Protein AF-A0A0U2NZ25-F1 (afdb_monomer_lite)

Sequence (214 aa):
SDYLPMRVGRLVLDRNPDNYFAEVEQAAFEPANMVPGIGPSPDKMLLGRLFSYPDSHRYRIGTNYMQLPINRPRSSANSYNRDGAMRYVNPGDPVYAPNSYGGPRADGAAVDPGWFVGGEMTRSPYEPHREDDDFVQPRALWTNVLSSTDRDHLVGNLVAHLKKGVTPEVQDRAIAYWRNVHADLGDSVARGIGRAAGVSGLRQDVRPEPSSAG

Structure (mmCIF, N/CA/C/O backbone):
data_AF-A0A0U2NZ25-F1
#
_entry.id   AF-A0A0U2NZ25-F1
#
loop_
_atom_site.group_PDB
_atom_site.id
_atom_site.type_symbol
_atom_site.label_atom_id
_atom_site.label_alt_id
_atom_site.label_comp_id
_atom_site.label_asym_id
_atom_site.label_entity_id
_atom_site.label_seq_id
_atom_site.pdbx_PDB_ins_code
_atom_site.Cartn_x
_atom_site.Cartn_y
_atom_site.Cartn_z
_atom_site.occupancy
_atom_site.B_iso_or_equiv
_atom_site.auth_seq_id
_atom_site.auth_comp_id
_atom_site.auth_asym_id
_atom_site.auth_atom_id
_atom_site.pdbx_PDB_model_num
ATOM 1 N N . SER A 1 1 ? -21.567 12.053 -0.562 1.00 68.94 1 SER A N 1
ATOM 2 C CA . SER A 1 1 ? -20.185 11.739 -0.957 1.00 68.94 1 SER A CA 1
ATOM 3 C C . SER A 1 1 ? -19.705 12.885 -1.798 1.00 68.94 1 SER A C 1
ATOM 5 O O . SER A 1 1 ? -20.395 13.211 -2.759 1.00 68.94 1 SER A O 1
ATOM 7 N N . ASP A 1 2 ? -18.578 13.480 -1.433 1.00 88.06 2 ASP A N 1
ATOM 8 C CA . ASP A 1 2 ? -18.067 14.684 -2.097 1.00 88.06 2 ASP A CA 1
ATOM 9 C C . ASP A 1 2 ? -17.392 14.348 -3.434 1.00 88.06 2 ASP A C 1
ATOM 11 O O . ASP A 1 2 ? -17.372 15.162 -4.351 1.00 88.06 2 ASP A O 1
ATOM 15 N N . TYR A 1 3 ? -16.944 13.097 -3.584 1.00 93.44 3 TYR A N 1
ATOM 16 C CA . TYR A 1 3 ? -16.409 12.540 -4.824 1.00 93.44 3 TYR A CA 1
ATOM 17 C C . TYR A 1 3 ? -17.123 11.226 -5.159 1.00 93.44 3 TYR A C 1
ATOM 19 O O . TYR A 1 3 ? -17.308 10.367 -4.291 1.00 93.44 3 TYR A O 1
ATOM 27 N N . LEU A 1 4 ? -17.561 11.070 -6.410 1.00 95.12 4 LEU A N 1
ATOM 28 C CA . LEU A 1 4 ? -18.262 9.872 -6.882 1.00 95.12 4 LEU A CA 1
ATOM 29 C C . LEU A 1 4 ? -17.308 8.951 -7.659 1.00 95.12 4 LEU A C 1
ATOM 31 O O . LEU A 1 4 ? -16.500 9.451 -8.445 1.00 95.12 4 LEU A O 1
ATOM 35 N N . PRO A 1 5 ? -17.403 7.616 -7.498 1.00 95.81 5 PRO A N 1
ATOM 36 C CA . PRO A 1 5 ? -16.598 6.684 -8.280 1.00 95.81 5 PRO A CA 1
ATOM 37 C C . PRO A 1 5 ? -16.826 6.845 -9.788 1.00 95.81 5 PRO A C 1
ATOM 39 O O . PRO A 1 5 ? -17.962 6.804 -10.262 1.00 95.81 5 PRO A O 1
ATOM 42 N N . MET A 1 6 ? -15.738 6.954 -10.553 1.00 97.12 6 MET A N 1
ATOM 43 C CA . MET A 1 6 ? -15.763 6.971 -12.017 1.00 97.12 6 MET A CA 1
ATOM 44 C C . MET A 1 6 ? -15.246 5.641 -12.565 1.00 97.12 6 MET A C 1
ATOM 46 O O . MET A 1 6 ? -14.173 5.170 -12.189 1.00 97.12 6 MET A O 1
ATOM 50 N N . ARG A 1 7 ? -16.006 5.011 -13.466 1.00 97.38 7 ARG A N 1
ATOM 51 C CA . ARG A 1 7 ? -15.595 3.744 -14.083 1.00 97.38 7 ARG A CA 1
ATOM 52 C C . ARG A 1 7 ? -14.501 3.994 -15.123 1.00 97.38 7 ARG A C 1
ATOM 54 O O . ARG A 1 7 ? -14.753 4.667 -16.113 1.00 97.38 7 ARG A O 1
ATOM 61 N N . VAL A 1 8 ? -13.337 3.372 -14.928 1.00 97.62 8 VAL A N 1
ATOM 62 C CA . VAL A 1 8 ? -12.218 3.388 -15.891 1.00 97.62 8 VAL A CA 1
ATOM 63 C C . VAL A 1 8 ? -12.197 2.121 -16.754 1.00 97.62 8 VAL A C 1
ATOM 65 O O . VAL A 1 8 ? -12.090 2.202 -17.972 1.00 97.62 8 VAL A O 1
ATOM 68 N N . GLY A 1 9 ? -12.339 0.938 -16.149 1.00 97.44 9 GLY A N 1
ATOM 69 C CA . GLY A 1 9 ? -12.240 -0.339 -16.864 1.00 97.44 9 GLY A CA 1
ATOM 70 C C . GLY A 1 9 ? -12.535 -1.557 -15.986 1.00 97.44 9 GLY A C 1
ATOM 71 O O . GLY A 1 9 ? -13.144 -1.427 -14.924 1.00 97.44 9 GLY A O 1
ATOM 72 N N . ARG A 1 10 ? -12.112 -2.747 -16.440 1.00 97.69 10 ARG A N 1
ATOM 73 C CA . ARG A 1 10 ? -12.269 -4.032 -15.734 1.00 97.69 10 ARG A CA 1
ATOM 74 C C . ARG A 1 10 ? -10.963 -4.828 -15.783 1.00 97.69 10 ARG A C 1
ATOM 76 O O . ARG A 1 10 ? -10.435 -5.060 -16.864 1.00 97.69 10 ARG A O 1
ATOM 83 N N . LEU A 1 11 ? -10.500 -5.289 -14.622 1.00 97.81 11 LEU A N 1
ATOM 84 C CA . LEU A 1 11 ? -9.407 -6.255 -14.497 1.00 97.81 11 LEU A CA 1
ATOM 85 C C . LEU A 1 11 ? -9.971 -7.684 -14.513 1.00 97.81 11 LEU A C 1
ATOM 87 O O . LEU A 1 11 ? -10.993 -7.951 -13.877 1.00 97.81 11 LEU A O 1
ATOM 91 N N . VAL A 1 12 ? -9.314 -8.593 -15.234 1.00 98.38 12 VAL A N 1
ATOM 92 C CA . VAL A 1 12 ? -9.641 -10.027 -15.280 1.00 98.38 12 VAL A CA 1
ATOM 93 C C . VAL A 1 12 ? -8.361 -10.816 -1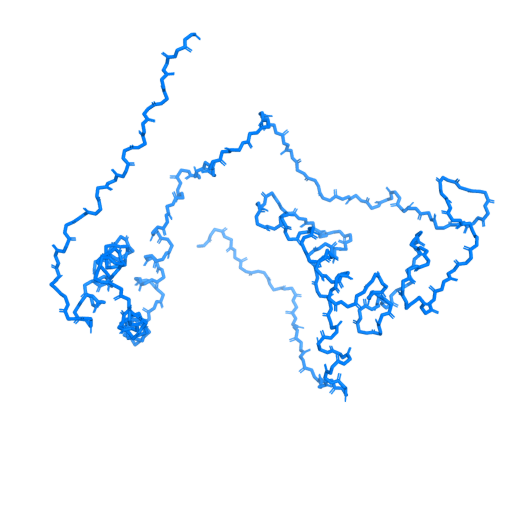5.016 1.00 98.38 12 VAL A C 1
ATOM 95 O O . VAL A 1 12 ? -7.327 -10.509 -15.600 1.00 98.38 12 VAL A O 1
ATOM 98 N N . LEU A 1 13 ? -8.439 -11.805 -14.125 1.00 98.31 13 LEU A N 1
ATOM 99 C CA . LEU A 1 13 ? -7.374 -12.777 -13.881 1.00 98.31 13 LEU A CA 1
ATOM 100 C C . LEU A 1 13 ? -7.790 -14.091 -14.551 1.00 98.31 13 LEU A C 1
ATOM 102 O O . LEU A 1 13 ? -8.814 -14.660 -14.176 1.00 98.31 13 LEU A O 1
ATOM 106 N N . ASP A 1 14 ? -7.044 -14.533 -15.560 1.00 98.25 14 ASP A N 1
ATOM 107 C CA . ASP A 1 14 ? -7.436 -15.627 -16.465 1.00 98.25 14 ASP A CA 1
ATOM 108 C C . ASP A 1 14 ? -6.370 -16.723 -16.634 1.00 98.25 14 ASP A C 1
ATOM 110 O O . ASP A 1 14 ? -6.596 -17.702 -17.347 1.00 98.25 14 ASP A O 1
ATOM 114 N N . ARG A 1 15 ? -5.223 -16.596 -15.959 1.00 98.25 15 ARG A N 1
ATOM 115 C CA . ARG A 1 15 ? -4.103 -17.536 -16.064 1.00 98.25 15 ARG A CA 1
ATOM 116 C C . ARG A 1 15 ? -3.419 -17.734 -14.713 1.00 98.25 15 ARG A C 1
ATOM 118 O O . ARG A 1 15 ? -3.080 -16.761 -14.042 1.00 98.25 15 ARG A O 1
ATOM 125 N N . ASN A 1 16 ? -3.172 -18.992 -14.356 1.00 98.56 16 ASN A N 1
ATOM 126 C CA . ASN A 1 16 ? -2.304 -19.351 -13.234 1.00 98.56 16 ASN A CA 1
ATOM 127 C C . ASN A 1 16 ? -0.823 -19.297 -13.654 1.00 98.56 16 ASN A C 1
ATOM 129 O O . ASN A 1 16 ? -0.528 -19.499 -14.832 1.00 98.56 16 ASN A O 1
ATOM 133 N N . PRO A 1 17 ? 0.112 -19.041 -12.723 1.00 98.25 17 PRO A N 1
ATOM 134 C CA . PRO A 1 17 ? 1.541 -19.150 -13.010 1.00 98.25 17 PRO A CA 1
ATOM 135 C C . PRO A 1 17 ? 1.918 -20.600 -13.346 1.00 98.25 17 PRO A C 1
ATOM 137 O O . PRO A 1 17 ? 1.417 -21.533 -12.717 1.00 98.25 17 PRO A O 1
ATOM 140 N N . ASP A 1 18 ? 2.839 -20.780 -14.290 1.00 98.31 18 ASP A N 1
ATOM 141 C CA . ASP A 1 18 ? 3.413 -22.085 -14.633 1.00 98.31 18 ASP A CA 1
ATOM 142 C C . ASP A 1 18 ? 4.462 -22.498 -13.587 1.00 98.31 18 ASP A C 1
ATOM 144 O O . ASP A 1 18 ? 4.612 -23.677 -13.258 1.00 98.31 18 ASP A O 1
ATOM 148 N N . ASN A 1 19 ? 5.170 -21.517 -13.015 1.00 98.56 19 ASN A N 1
ATOM 149 C CA . ASN A 1 19 ? 6.092 -21.717 -11.904 1.00 98.56 19 ASN A CA 1
ATOM 150 C C . ASN A 1 19 ? 5.864 -20.677 -10.803 1.00 98.56 19 ASN A C 1
ATOM 152 O O . ASN A 1 19 ? 6.242 -19.513 -10.926 1.00 98.56 19 ASN A O 1
ATOM 156 N N . TYR A 1 20 ? 5.302 -21.127 -9.680 1.00 98.56 20 TYR A N 1
ATOM 157 C CA . TYR A 1 20 ? 4.983 -20.268 -8.540 1.00 98.56 20 TYR A CA 1
ATOM 158 C C . TYR A 1 20 ? 6.200 -19.496 -8.004 1.00 98.56 20 TYR A C 1
ATOM 160 O O . TYR A 1 20 ? 6.117 -18.296 -7.762 1.00 98.56 20 TYR A O 1
ATOM 168 N N . PHE A 1 21 ? 7.359 -20.141 -7.861 1.00 98.69 21 PHE A N 1
ATOM 169 C CA . PHE A 1 21 ? 8.533 -19.459 -7.316 1.00 98.69 21 PHE A CA 1
ATOM 170 C C . PHE A 1 21 ? 9.068 -18.382 -8.275 1.00 98.69 21 PHE A C 1
ATOM 172 O O . PHE A 1 21 ? 9.430 -17.284 -7.854 1.00 98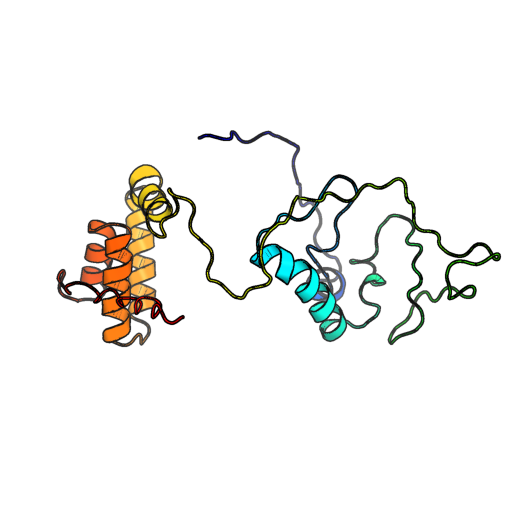.69 21 PHE A O 1
ATOM 179 N N . ALA A 1 22 ? 9.109 -18.673 -9.575 1.00 98.44 22 ALA A N 1
ATOM 180 C CA . ALA A 1 22 ? 9.625 -17.746 -10.579 1.00 98.44 22 ALA A CA 1
ATOM 181 C C . ALA A 1 22 ? 8.662 -16.589 -10.897 1.00 98.44 22 ALA A C 1
ATOM 183 O O . ALA A 1 22 ? 9.127 -15.487 -11.181 1.00 98.44 22 ALA A O 1
ATOM 184 N N . GLU A 1 23 ? 7.348 -16.824 -10.856 1.00 98.62 23 GLU A N 1
ATOM 185 C CA . GLU A 1 23 ? 6.327 -15.849 -11.271 1.00 98.62 23 GLU A CA 1
ATOM 186 C C . GLU A 1 23 ? 5.577 -15.186 -10.105 1.00 98.62 23 GLU A C 1
ATOM 188 O O . GLU A 1 23 ? 4.950 -14.151 -10.308 1.00 98.62 23 GLU A O 1
ATOM 193 N N . VAL A 1 24 ? 5.627 -15.742 -8.890 1.00 98.38 24 VAL A N 1
ATOM 194 C CA . VAL A 1 24 ? 4.956 -15.170 -7.707 1.00 98.38 24 VAL A CA 1
ATOM 195 C C . VAL A 1 24 ? 5.974 -14.758 -6.653 1.00 98.38 24 VAL A C 1
ATOM 197 O O . VAL A 1 24 ? 6.067 -13.575 -6.337 1.00 98.38 24 VAL A O 1
ATOM 200 N N . GLU A 1 25 ? 6.795 -15.684 -6.154 1.00 98.56 25 GLU A N 1
ATOM 201 C CA . GLU A 1 25 ? 7.754 -15.361 -5.080 1.00 98.56 25 GLU A CA 1
ATOM 202 C C . GLU A 1 25 ? 8.823 -14.362 -5.536 1.00 98.56 25 GLU A C 1
ATOM 204 O O . GLU A 1 25 ? 9.233 -13.484 -4.779 1.00 98.56 25 GLU A O 1
ATOM 209 N N . GLN A 1 26 ? 9.251 -14.434 -6.798 1.00 98.62 26 GLN A N 1
ATOM 210 C CA . GLN A 1 26 ? 10.207 -13.487 -7.375 1.00 98.62 26 GLN A CA 1
ATOM 211 C C . GLN A 1 26 ? 9.566 -12.239 -7.999 1.00 98.62 26 GLN A C 1
ATOM 213 O O . GLN A 1 26 ? 10.291 -11.375 -8.502 1.00 98.62 26 GLN A O 1
ATOM 218 N N . ALA A 1 27 ? 8.238 -12.098 -7.946 1.00 98.62 27 ALA A N 1
ATOM 219 C CA . ALA A 1 27 ? 7.587 -10.867 -8.375 1.00 98.62 27 ALA A CA 1
ATOM 220 C C . ALA A 1 27 ? 8.007 -9.698 -7.464 1.00 98.62 27 ALA A C 1
ATOM 222 O O . ALA A 1 27 ? 8.126 -9.830 -6.239 1.00 98.62 27 ALA A O 1
ATOM 223 N N . ALA A 1 28 ? 8.260 -8.541 -8.069 1.00 98.56 28 ALA A N 1
ATOM 224 C CA . ALA A 1 28 ? 8.731 -7.339 -7.398 1.00 98.56 28 ALA A CA 1
ATOM 225 C C . ALA A 1 28 ? 7.828 -6.152 -7.752 1.00 98.56 28 ALA A C 1
ATOM 227 O O . ALA A 1 28 ? 8.001 -5.489 -8.771 1.00 98.56 28 ALA A O 1
ATOM 228 N N . PHE A 1 29 ? 6.844 -5.888 -6.892 1.00 98.50 29 PHE A N 1
ATOM 229 C CA . PHE A 1 29 ? 5.968 -4.722 -7.007 1.00 98.50 29 PHE A CA 1
ATOM 230 C C . PHE A 1 29 ? 6.548 -3.555 -6.220 1.00 98.50 29 PHE A C 1
ATOM 232 O O . PHE A 1 29 ? 6.993 -3.747 -5.090 1.00 98.50 29 PHE A O 1
ATOM 239 N N . GLU A 1 30 ? 6.508 -2.349 -6.774 1.00 96.94 30 GLU A N 1
ATOM 240 C CA . GLU A 1 30 ? 6.973 -1.147 -6.086 1.00 96.94 30 GLU A CA 1
ATOM 241 C C . GLU A 1 30 ? 6.191 0.091 -6.540 1.00 96.94 30 GLU A C 1
ATOM 243 O O . GLU A 1 30 ? 5.978 0.266 -7.740 1.00 96.94 30 GLU A O 1
ATOM 248 N N . PRO A 1 31 ? 5.773 0.975 -5.613 1.00 96.94 31 PRO A N 1
ATOM 249 C CA . PRO A 1 31 ? 5.071 2.207 -5.979 1.00 96.94 31 PRO A CA 1
ATOM 250 C C . PRO A 1 31 ? 5.901 3.177 -6.828 1.00 96.94 31 PRO A C 1
ATOM 252 O O . PRO A 1 31 ? 5.325 4.035 -7.482 1.00 96.94 31 PRO A O 1
ATOM 255 N N . ALA A 1 32 ? 7.232 3.041 -6.831 1.00 95.50 32 ALA A N 1
ATOM 256 C CA . ALA A 1 32 ? 8.128 3.852 -7.654 1.00 95.50 32 ALA A CA 1
ATOM 257 C C . ALA A 1 32 ? 8.014 3.569 -9.163 1.00 95.50 32 ALA A C 1
ATOM 259 O O . ALA A 1 32 ? 8.411 4.414 -9.961 1.00 95.50 32 ALA A O 1
ATOM 260 N N . ASN A 1 33 ? 7.435 2.429 -9.566 1.00 95.31 33 ASN A N 1
ATOM 261 C CA . ASN A 1 33 ? 7.210 2.080 -10.973 1.00 95.31 33 ASN A CA 1
ATOM 262 C C . ASN A 1 33 ? 5.968 2.783 -11.538 1.00 95.31 33 ASN A C 1
ATOM 264 O O . ASN A 1 33 ? 4.982 2.149 -11.916 1.00 95.31 33 ASN A O 1
ATOM 268 N N . MET A 1 34 ? 6.020 4.113 -11.573 1.00 93.06 34 MET A N 1
ATOM 269 C CA . MET A 1 34 ? 5.004 4.959 -12.193 1.00 93.06 34 MET A CA 1
ATOM 270 C C . MET A 1 34 ? 5.275 5.149 -13.689 1.00 93.06 34 MET A C 1
ATOM 272 O O . MET A 1 34 ? 6.380 4.928 -14.182 1.00 93.06 34 MET A O 1
ATOM 276 N N . VAL A 1 35 ? 4.239 5.556 -14.419 1.00 91.31 35 VAL A N 1
ATOM 277 C CA . VAL A 1 35 ? 4.294 5.851 -15.857 1.00 91.31 35 VAL A CA 1
ATOM 278 C C . VAL A 1 35 ? 3.852 7.295 -16.099 1.00 91.31 35 VAL A C 1
ATOM 280 O O . VAL A 1 35 ? 3.093 7.823 -15.281 1.00 91.31 35 VAL A O 1
ATOM 283 N N . PRO A 1 36 ? 4.268 7.938 -17.209 1.00 90.81 36 PRO A N 1
ATOM 284 C CA . PRO A 1 36 ? 3.837 9.297 -17.527 1.00 90.81 36 PRO A CA 1
ATOM 285 C C . PRO A 1 36 ? 2.314 9.463 -17.417 1.00 90.81 36 PRO A C 1
ATOM 287 O O . PRO A 1 36 ? 1.552 8.679 -17.985 1.00 90.81 36 PRO A O 1
ATOM 290 N N . GLY A 1 37 ? 1.882 10.476 -16.661 1.00 89.62 37 GLY A N 1
ATOM 291 C CA . GLY A 1 37 ? 0.472 10.737 -16.342 1.00 89.62 37 GLY A CA 1
ATOM 292 C C . GLY A 1 37 ? 0.001 10.224 -14.974 1.00 89.62 37 GLY A C 1
ATOM 293 O O . GLY A 1 37 ? -1.107 10.561 -14.565 1.00 89.62 37 GLY A O 1
ATOM 294 N N . ILE A 1 38 ? 0.819 9.455 -14.245 1.00 92.44 38 ILE A N 1
ATOM 295 C CA . ILE A 1 38 ? 0.530 8.985 -12.880 1.00 92.44 38 ILE A CA 1
ATOM 296 C C . ILE A 1 38 ? 1.688 9.377 -11.958 1.00 92.44 38 ILE A C 1
ATOM 298 O O . ILE A 1 38 ? 2.849 9.180 -12.302 1.00 92.44 38 ILE A O 1
ATOM 302 N N . GLY A 1 39 ? 1.362 9.925 -10.785 1.00 92.44 39 GLY A N 1
ATOM 303 C CA . GLY A 1 39 ? 2.322 10.508 -9.849 1.00 92.44 39 GLY A CA 1
ATOM 304 C C . GLY A 1 39 ? 2.073 10.187 -8.387 1.00 92.44 39 GLY A C 1
ATOM 305 O O . GLY A 1 39 ? 0.960 9.785 -8.036 1.00 92.44 39 GLY A O 1
ATOM 306 N N . PRO A 1 40 ? 3.070 10.415 -7.515 1.00 94.38 40 PRO A N 1
ATOM 307 C CA . PRO A 1 40 ? 2.854 10.349 -6.084 1.00 94.38 40 PRO A CA 1
ATOM 308 C C . PRO A 1 40 ? 2.089 11.579 -5.584 1.00 94.38 40 PRO A C 1
ATOM 310 O O . PRO A 1 40 ? 2.006 12.613 -6.244 1.00 94.38 40 PRO A O 1
ATOM 313 N N . SER A 1 41 ? 1.545 11.452 -4.379 1.00 93.50 41 SER A N 1
ATOM 314 C CA . SER A 1 41 ? 0.954 12.536 -3.597 1.00 93.50 41 SER A CA 1
ATOM 315 C C . SER A 1 41 ? 1.852 12.846 -2.385 1.00 93.50 41 SER A C 1
ATOM 317 O O . SER A 1 41 ? 2.736 12.044 -2.066 1.00 93.50 41 SER A O 1
ATOM 319 N N . PRO A 1 42 ? 1.628 13.955 -1.654 1.00 92.00 42 PRO A N 1
ATOM 320 C CA . PRO A 1 42 ? 2.382 14.272 -0.436 1.00 92.00 42 PRO A CA 1
ATOM 321 C C . PRO A 1 42 ? 2.058 13.367 0.773 1.00 92.00 42 PRO A C 1
ATOM 323 O O . PRO A 1 42 ? 2.441 13.688 1.899 1.00 92.00 42 PRO A O 1
ATOM 326 N N . ASP A 1 43 ? 1.367 12.239 0.579 1.00 92.25 43 ASP A N 1
ATOM 327 C CA . ASP A 1 43 ? 1.151 11.243 1.630 1.00 92.25 43 ASP A CA 1
ATOM 328 C C . ASP A 1 43 ? 2.504 10.698 2.126 1.00 92.25 43 ASP A C 1
ATOM 330 O O . ASP A 1 43 ? 3.240 10.021 1.400 1.00 92.25 43 ASP A O 1
ATOM 334 N N . LYS A 1 44 ? 2.822 10.973 3.399 1.00 91.69 44 LYS A N 1
ATOM 335 C CA . LYS A 1 44 ? 4.082 10.576 4.048 1.00 91.69 44 LYS A CA 1
ATOM 336 C C . LYS A 1 44 ? 4.328 9.062 3.968 1.00 91.69 44 LYS A C 1
ATOM 338 O O . LYS A 1 44 ? 5.474 8.642 3.806 1.00 91.69 44 LYS A O 1
ATOM 343 N N . MET A 1 45 ? 3.276 8.245 4.051 1.00 95.00 45 MET A N 1
ATOM 344 C CA . MET A 1 45 ? 3.380 6.790 3.939 1.00 95.00 45 MET A CA 1
ATOM 345 C C . MET A 1 45 ? 3.686 6.368 2.502 1.00 95.00 45 MET A C 1
ATOM 347 O O . MET A 1 45 ? 4.532 5.498 2.295 1.00 95.00 45 MET A O 1
ATOM 351 N N . LEU A 1 46 ? 3.052 6.985 1.499 1.00 96.06 46 LEU A N 1
ATOM 352 C CA . LEU A 1 46 ? 3.349 6.705 0.090 1.00 96.06 46 LEU A CA 1
ATOM 353 C C . LEU A 1 46 ? 4.792 7.077 -0.262 1.00 96.06 46 LEU A C 1
ATOM 355 O O . LEU A 1 46 ? 5.500 6.255 -0.844 1.00 96.06 46 LEU A O 1
ATOM 359 N N . LEU A 1 47 ? 5.244 8.270 0.131 1.00 95.31 47 LEU A N 1
ATOM 360 C CA . LEU A 1 47 ? 6.599 8.747 -0.154 1.00 95.31 47 LEU A CA 1
ATOM 361 C C . LEU A 1 47 ? 7.673 7.823 0.437 1.00 95.31 47 LEU A C 1
ATOM 363 O O . LEU A 1 47 ? 8.647 7.503 -0.242 1.00 95.31 47 LEU A O 1
ATOM 367 N N . GLY A 1 48 ? 7.467 7.306 1.654 1.00 96.75 48 GLY A N 1
ATOM 368 C CA . GLY A 1 48 ? 8.362 6.298 2.234 1.00 96.75 48 GLY A CA 1
ATOM 369 C C . GLY A 1 48 ? 8.420 4.999 1.416 1.00 96.75 48 GLY A C 1
ATOM 370 O O . GLY A 1 48 ? 9.484 4.394 1.267 1.00 96.75 48 GLY A O 1
ATOM 371 N N . ARG A 1 49 ? 7.291 4.587 0.826 1.00 97.88 49 ARG A N 1
ATOM 372 C CA . ARG A 1 49 ? 7.199 3.369 0.004 1.00 97.88 49 ARG A CA 1
ATOM 373 C C . ARG A 1 49 ? 7.845 3.500 -1.375 1.00 97.88 49 ARG A C 1
ATOM 375 O O . ARG A 1 49 ? 8.192 2.473 -1.955 1.00 97.88 49 ARG A O 1
ATOM 382 N N . LEU A 1 50 ? 8.043 4.716 -1.890 1.00 97.00 50 LEU A N 1
ATOM 383 C CA . LEU A 1 50 ? 8.792 4.932 -3.138 1.00 97.00 50 LEU A CA 1
ATOM 384 C C . LEU A 1 50 ? 10.243 4.447 -3.014 1.00 97.00 50 LEU A C 1
ATOM 386 O O . LEU A 1 50 ? 10.819 3.947 -3.973 1.00 97.00 50 LEU A O 1
ATOM 390 N N . PHE A 1 51 ? 10.822 4.554 -1.820 1.00 97.06 51 PHE A N 1
ATOM 391 C CA . PHE A 1 51 ? 12.180 4.098 -1.548 1.00 97.06 51 PHE A CA 1
ATOM 392 C C . PHE A 1 51 ? 12.233 2.651 -1.032 1.00 97.06 51 PHE A C 1
ATOM 394 O O . PHE A 1 51 ? 13.068 1.864 -1.478 1.00 97.06 51 PHE A O 1
ATOM 401 N N . SER A 1 52 ? 11.351 2.281 -0.097 1.00 98.12 52 SER A N 1
ATOM 402 C CA . SER A 1 52 ? 11.527 1.045 0.683 1.00 98.12 52 SER A CA 1
ATOM 403 C C . SER A 1 52 ? 11.405 -0.248 -0.129 1.00 98.12 52 SER A C 1
ATOM 405 O O . SER A 1 52 ? 12.093 -1.228 0.161 1.00 98.12 52 SER A O 1
ATOM 407 N N . TYR A 1 53 ? 10.549 -0.268 -1.151 1.00 98.38 53 TYR A N 1
ATOM 408 C CA . TYR A 1 53 ? 10.334 -1.451 -1.986 1.00 98.38 53 TYR A CA 1
ATOM 409 C C . TYR A 1 53 ? 11.536 -1.769 -2.890 1.00 98.38 53 TYR A C 1
ATOM 411 O O . TYR A 1 53 ? 12.041 -2.891 -2.784 1.00 98.38 53 TYR A O 1
ATOM 419 N N . PRO A 1 54 ? 12.055 -0.837 -3.719 1.00 97.69 54 PRO A N 1
ATOM 420 C CA . PRO A 1 54 ? 13.226 -1.124 -4.548 1.00 97.69 54 PRO A CA 1
ATOM 421 C C . PRO A 1 54 ? 14.454 -1.494 -3.714 1.00 97.69 54 PRO A C 1
ATOM 423 O O . PRO A 1 54 ? 15.253 -2.328 -4.137 1.00 97.69 54 PRO A O 1
ATOM 426 N N . ASP A 1 55 ? 14.619 -0.896 -2.532 1.00 98.44 55 ASP A N 1
ATOM 427 C CA . ASP A 1 55 ? 15.666 -1.280 -1.579 1.00 98.44 55 ASP A CA 1
ATOM 428 C C . ASP A 1 55 ? 15.513 -2.744 -1.126 1.00 98.44 55 ASP A C 1
ATOM 430 O O . ASP A 1 55 ? 16.413 -3.566 -1.324 1.00 98.44 55 ASP A O 1
ATOM 434 N N . SER A 1 56 ? 14.318 -3.109 -0.654 1.00 98.25 56 SER A N 1
ATOM 435 C CA . SER A 1 56 ? 14.009 -4.472 -0.210 1.00 98.25 56 SER A CA 1
ATOM 436 C C . SER A 1 56 ? 14.195 -5.513 -1.320 1.00 98.25 56 SER A C 1
ATOM 438 O O . SER A 1 56 ? 14.721 -6.597 -1.066 1.00 98.25 56 SER A O 1
ATOM 440 N N . HIS A 1 57 ? 13.801 -5.210 -2.562 1.00 98.50 57 HIS A N 1
ATOM 441 C CA . HIS A 1 57 ? 13.936 -6.144 -3.690 1.00 98.50 57 HIS A CA 1
ATOM 442 C C . HIS A 1 57 ? 15.394 -6.390 -4.086 1.00 98.50 57 HIS A C 1
ATOM 444 O O . HIS A 1 57 ? 15.748 -7.525 -4.419 1.00 98.50 57 HIS A O 1
ATOM 450 N N . ARG A 1 58 ? 16.265 -5.373 -3.987 1.00 98.06 58 ARG A N 1
ATOM 451 C CA . ARG A 1 58 ? 17.710 -5.545 -4.224 1.00 98.06 58 ARG A CA 1
ATOM 452 C C . ARG A 1 58 ? 18.343 -6.508 -3.229 1.00 98.06 58 ARG A C 1
ATOM 454 O O . ARG A 1 58 ? 19.203 -7.282 -3.635 1.00 98.06 58 ARG A O 1
ATOM 461 N N . TYR A 1 59 ? 17.913 -6.484 -1.968 1.00 98.38 59 TYR A N 1
ATOM 462 C CA . TYR A 1 59 ? 18.369 -7.447 -0.965 1.00 98.38 59 TYR A CA 1
ATOM 463 C C . TYR A 1 59 ? 17.745 -8.834 -1.171 1.00 98.38 59 TYR A C 1
ATOM 465 O O . TYR A 1 59 ? 18.453 -9.836 -1.217 1.00 98.38 59 TYR A O 1
ATOM 473 N N . ARG A 1 60 ? 16.416 -8.894 -1.313 1.00 98.31 60 ARG A N 1
ATOM 474 C CA . ARG A 1 60 ? 15.642 -10.143 -1.337 1.00 98.31 60 ARG A CA 1
ATOM 475 C C . ARG A 1 60 ? 15.894 -11.000 -2.578 1.00 98.31 60 ARG A C 1
ATOM 477 O O . ARG A 1 60 ? 15.921 -12.219 -2.463 1.00 98.31 60 ARG A O 1
ATOM 484 N N . ILE A 1 61 ? 16.012 -10.380 -3.754 1.00 98.19 61 ILE A N 1
ATOM 485 C CA . ILE A 1 61 ? 16.167 -11.080 -5.043 1.00 98.19 61 ILE A CA 1
ATOM 486 C C . ILE A 1 61 ? 17.565 -10.846 -5.626 1.00 98.19 61 ILE A C 1
ATOM 488 O O . ILE A 1 61 ? 18.185 -11.770 -6.148 1.00 98.19 61 ILE A O 1
ATOM 492 N N . GLY A 1 62 ? 18.062 -9.609 -5.552 1.00 98.25 62 GLY A N 1
ATOM 493 C CA . GLY A 1 62 ? 19.379 -9.224 -6.059 1.00 98.25 62 GLY A CA 1
ATOM 494 C C . GLY A 1 62 ? 19.341 -7.957 -6.910 1.00 98.25 62 GLY A C 1
ATOM 495 O O . GLY A 1 62 ? 18.297 -7.540 -7.404 1.00 98.25 62 GLY A O 1
ATOM 496 N N . THR A 1 63 ? 20.504 -7.346 -7.136 1.00 97.44 63 THR A N 1
ATOM 497 C CA . THR A 1 63 ? 20.640 -6.048 -7.827 1.00 97.44 63 THR A CA 1
ATOM 498 C C . THR A 1 63 ? 19.974 -5.999 -9.207 1.00 97.44 63 THR A C 1
ATOM 500 O O . THR A 1 63 ? 19.450 -4.960 -9.599 1.00 97.44 63 THR A O 1
ATOM 503 N N . ASN A 1 64 ? 19.963 -7.120 -9.934 1.00 97.69 64 ASN A N 1
ATOM 504 C CA . ASN A 1 64 ? 19.410 -7.229 -11.286 1.00 97.69 64 ASN A CA 1
ATOM 505 C C . ASN A 1 64 ? 17.996 -7.855 -11.330 1.00 97.69 64 ASN A C 1
ATOM 507 O O . ASN A 1 64 ? 17.596 -8.372 -12.373 1.00 97.69 64 ASN A O 1
ATOM 511 N N . TYR A 1 65 ? 17.215 -7.801 -10.240 1.00 97.69 65 TYR A N 1
ATOM 512 C CA . TYR A 1 65 ? 15.881 -8.427 -10.148 1.00 97.69 65 TYR A CA 1
ATOM 513 C C . TYR A 1 65 ? 14.895 -8.002 -11.256 1.00 97.69 65 TYR A C 1
ATOM 515 O O . TYR A 1 65 ? 14.036 -8.791 -11.654 1.00 97.69 65 TYR A O 1
ATOM 523 N N . MET A 1 66 ? 15.036 -6.784 -11.794 1.00 96.88 66 MET A N 1
ATOM 524 C CA . MET A 1 66 ? 14.222 -6.274 -12.909 1.00 96.88 66 MET A CA 1
ATOM 525 C C . MET A 1 66 ? 14.482 -7.001 -14.241 1.00 96.88 66 MET A C 1
ATOM 527 O O . MET A 1 66 ? 13.734 -6.819 -15.197 1.00 96.88 66 MET A O 1
ATOM 531 N N . GLN A 1 67 ? 15.540 -7.815 -14.341 1.00 96.75 67 GLN A N 1
ATOM 532 C CA . GLN A 1 67 ? 15.809 -8.629 -15.532 1.00 96.75 67 GLN A CA 1
ATOM 533 C C . GLN A 1 67 ? 15.057 -9.962 -15.534 1.00 96.75 67 GLN A C 1
ATOM 535 O O . GLN A 1 67 ? 14.990 -10.611 -16.580 1.00 96.75 67 GLN A O 1
ATOM 540 N N . LEU A 1 68 ? 14.490 -10.374 -14.396 1.00 97.88 68 LEU A N 1
ATOM 541 C CA . LEU A 1 68 ? 13.678 -11.584 -14.331 1.00 97.88 68 LEU A CA 1
ATOM 542 C C . LEU A 1 68 ? 12.448 -11.446 -15.238 1.00 97.88 68 LEU A C 1
ATOM 544 O O . LEU A 1 68 ? 11.837 -10.375 -15.250 1.00 97.88 68 LEU A O 1
ATOM 548 N N . PRO A 1 69 ? 12.035 -12.507 -15.959 1.00 97.56 69 PRO A N 1
ATOM 549 C CA . PRO A 1 69 ? 10.934 -12.426 -16.918 1.00 97.56 69 PRO A CA 1
ATOM 550 C C . PRO A 1 69 ? 9.640 -11.825 -16.361 1.00 97.56 69 PRO A C 1
ATOM 552 O O . PRO A 1 69 ? 8.968 -11.091 -17.079 1.00 97.56 69 PRO A O 1
ATOM 555 N N . ILE A 1 70 ? 9.318 -12.095 -15.092 1.00 98.19 70 ILE A N 1
ATOM 556 C CA . ILE A 1 70 ? 8.107 -11.584 -14.438 1.00 98.19 70 ILE A CA 1
ATOM 557 C C . ILE A 1 70 ? 8.169 -10.081 -14.114 1.00 98.19 70 ILE A C 1
ATOM 559 O O . ILE A 1 70 ? 7.140 -9.414 -14.115 1.00 98.19 70 ILE A O 1
ATOM 563 N N . ASN A 1 71 ? 9.368 -9.539 -13.878 1.00 98.00 71 ASN A N 1
ATOM 564 C CA . ASN A 1 71 ? 9.579 -8.139 -13.484 1.00 98.00 71 ASN A CA 1
ATOM 565 C C . ASN A 1 71 ? 9.985 -7.247 -14.662 1.00 98.00 71 ASN A C 1
ATOM 567 O O . ASN A 1 71 ? 9.938 -6.022 -14.566 1.00 98.00 71 ASN A O 1
ATOM 571 N N . ARG A 1 72 ? 10.431 -7.849 -15.768 1.00 96.94 72 ARG A N 1
ATOM 572 C CA . ARG A 1 72 ? 10.946 -7.114 -16.919 1.00 96.94 72 ARG A CA 1
ATOM 573 C C . ARG A 1 72 ? 9.810 -6.373 -17.636 1.00 96.94 72 ARG A C 1
ATOM 575 O O . ARG A 1 72 ? 8.786 -6.991 -17.941 1.00 96.94 72 ARG A O 1
ATOM 582 N N . PRO A 1 73 ? 9.990 -5.087 -17.993 1.00 96.06 73 PRO A N 1
ATOM 583 C CA . PRO A 1 73 ? 9.012 -4.385 -18.812 1.00 96.06 73 PRO A CA 1
ATOM 584 C C . PRO A 1 73 ? 8.842 -5.075 -20.169 1.00 96.06 73 PRO A C 1
ATOM 586 O O . PRO A 1 73 ? 9.773 -5.664 -20.721 1.00 96.06 73 PRO A O 1
ATOM 589 N N . ARG A 1 74 ? 7.634 -4.977 -20.731 1.00 96.25 74 ARG A N 1
ATOM 590 C CA . ARG A 1 74 ? 7.354 -5.450 -22.097 1.00 96.25 74 ARG A CA 1
ATOM 591 C C . ARG A 1 74 ? 7.851 -4.476 -2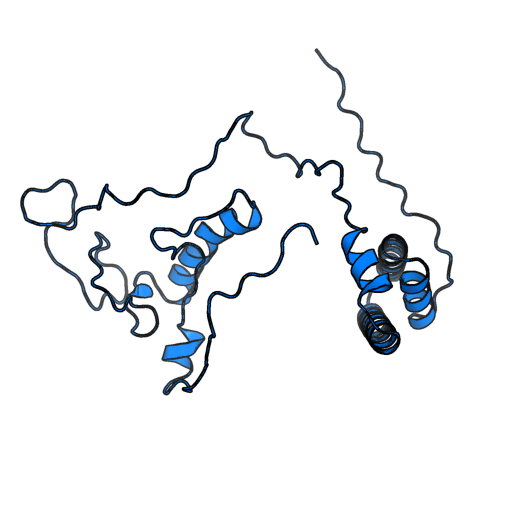3.172 1.00 96.25 74 ARG A C 1
ATOM 593 O O . ARG A 1 74 ? 8.012 -4.876 -24.319 1.00 96.25 74 ARG A O 1
ATOM 600 N N . SER A 1 75 ? 8.069 -3.212 -22.811 1.00 93.88 75 SER A N 1
ATOM 601 C CA . SER A 1 75 ? 8.682 -2.188 -23.660 1.00 93.88 75 SER A CA 1
ATOM 602 C C . SER A 1 75 ? 10.213 -2.259 -23.613 1.00 93.88 75 SER A C 1
ATOM 604 O O . SER A 1 75 ? 10.800 -2.904 -22.743 1.00 93.88 75 SER A O 1
ATOM 606 N N . SER A 1 76 ? 10.882 -1.579 -24.549 1.00 89.00 76 SER A N 1
ATOM 607 C CA . SER A 1 76 ? 12.340 -1.437 -24.518 1.00 89.00 76 SER A CA 1
ATOM 608 C C . SER A 1 76 ? 12.780 -0.641 -23.287 1.00 89.00 76 SER A C 1
ATOM 610 O O . SER A 1 76 ? 12.328 0.487 -23.092 1.00 89.00 76 SER A O 1
ATOM 612 N N . ALA A 1 77 ? 13.703 -1.194 -22.500 1.00 87.00 77 ALA A N 1
ATOM 613 C CA . ALA A 1 77 ? 14.298 -0.521 -21.351 1.00 87.00 77 ALA A CA 1
ATOM 614 C C . ALA A 1 77 ? 15.751 -0.134 -21.649 1.00 87.00 77 ALA A C 1
ATOM 616 O O . ALA A 1 77 ? 16.626 -0.995 -21.731 1.00 87.00 77 ALA A O 1
ATOM 617 N N . ASN A 1 78 ? 16.010 1.168 -21.774 1.00 89.69 78 ASN A N 1
ATOM 618 C CA . ASN A 1 78 ? 17.344 1.720 -22.000 1.00 89.69 78 ASN A CA 1
ATOM 619 C C . ASN A 1 78 ? 17.802 2.447 -20.731 1.00 89.69 78 ASN A C 1
ATOM 621 O O . ASN A 1 78 ? 17.416 3.587 -20.495 1.00 89.69 78 ASN A O 1
ATOM 625 N N . SER A 1 79 ? 18.603 1.775 -19.901 1.00 90.81 79 SER A N 1
ATOM 626 C CA . SER A 1 79 ? 19.126 2.331 -18.645 1.00 90.81 79 SER A CA 1
ATOM 627 C C . SER A 1 79 ? 20.653 2.306 -18.610 1.00 90.81 79 SER A C 1
ATOM 629 O O . SER A 1 79 ? 21.286 1.537 -19.335 1.00 90.81 79 SER A O 1
ATOM 631 N N . TYR A 1 80 ? 21.233 3.118 -17.726 1.00 94.19 80 TYR A N 1
ATOM 632 C CA . TYR A 1 80 ? 22.674 3.139 -17.448 1.00 94.19 80 TYR A CA 1
ATOM 633 C C . TYR A 1 80 ? 23.111 2.145 -16.362 1.00 94.19 80 TYR A C 1
ATOM 635 O O . TYR A 1 80 ? 24.280 2.127 -15.988 1.00 94.19 80 TYR A O 1
ATOM 643 N N . ASN A 1 81 ? 22.216 1.289 -15.858 1.00 93.44 81 ASN A N 1
ATOM 644 C CA . ASN A 1 81 ? 22.606 0.262 -14.893 1.00 93.44 81 ASN A CA 1
ATOM 645 C C . ASN A 1 81 ? 23.569 -0.729 -15.565 1.00 93.44 81 ASN A C 1
ATOM 647 O O . ASN A 1 81 ? 23.221 -1.316 -16.591 1.00 93.44 81 ASN A O 1
ATOM 651 N N . ARG A 1 82 ? 24.738 -0.989 -14.967 1.00 92.19 82 ARG A N 1
ATOM 652 C CA . ARG A 1 82 ? 25.773 -1.934 -15.441 1.00 92.19 82 ARG A CA 1
ATOM 653 C C . ARG A 1 82 ? 26.113 -2.965 -14.364 1.00 92.19 82 ARG A C 1
ATOM 655 O O . ARG A 1 82 ? 25.852 -2.734 -13.187 1.00 92.19 82 ARG A O 1
ATOM 662 N N . ASP A 1 83 ? 26.638 -4.106 -14.799 1.00 94.50 83 ASP A N 1
ATOM 663 C CA . ASP A 1 83 ? 27.230 -5.138 -13.939 1.00 94.50 83 ASP A CA 1
ATOM 664 C C . ASP A 1 83 ? 26.299 -5.624 -12.808 1.00 94.50 83 ASP A C 1
ATOM 666 O O . ASP A 1 83 ? 25.097 -5.821 -13.022 1.00 94.50 83 ASP A O 1
ATOM 670 N N . GLY A 1 84 ? 26.853 -5.864 -11.615 1.00 95.75 84 GLY A N 1
ATOM 671 C CA . GLY A 1 84 ? 26.153 -6.439 -10.468 1.00 95.75 84 GLY A CA 1
ATOM 672 C C . GLY A 1 84 ? 25.959 -7.955 -10.574 1.00 95.75 84 GLY A C 1
ATOM 673 O O . GLY A 1 84 ? 26.116 -8.561 -11.634 1.00 95.75 84 GLY A O 1
ATOM 674 N N . ALA A 1 85 ? 25.610 -8.588 -9.453 1.00 97.88 85 ALA A N 1
ATOM 675 C CA . ALA A 1 85 ? 25.380 -10.030 -9.410 1.00 97.88 85 ALA A CA 1
ATOM 676 C C . ALA A 1 85 ? 24.245 -10.459 -10.359 1.00 97.88 85 ALA A C 1
ATOM 678 O O . ALA A 1 85 ? 23.248 -9.746 -10.510 1.00 97.88 85 ALA A O 1
ATOM 679 N N . MET A 1 86 ? 24.392 -11.641 -10.971 1.00 97.25 86 MET A N 1
ATOM 680 C CA . MET A 1 86 ? 23.387 -12.270 -11.846 1.00 97.25 86 MET A CA 1
ATOM 681 C C . MET A 1 86 ? 22.936 -11.383 -13.019 1.00 97.25 86 MET A C 1
ATOM 683 O O . MET A 1 86 ? 21.750 -11.260 -13.324 1.00 97.25 86 MET A O 1
ATOM 687 N N . ARG A 1 87 ? 23.893 -10.728 -13.680 1.00 96.38 87 ARG A N 1
ATOM 688 C CA . ARG A 1 87 ? 23.633 -9.865 -14.831 1.00 96.38 87 ARG A CA 1
ATOM 689 C C . ARG A 1 87 ? 23.431 -10.684 -16.115 1.00 96.38 87 ARG A C 1
ATOM 691 O O . ARG A 1 87 ? 24.407 -11.090 -16.735 1.00 96.38 87 ARG A O 1
ATOM 698 N N . TYR A 1 88 ? 22.182 -10.885 -16.541 1.00 94.94 88 TYR A N 1
ATOM 699 C CA . TYR A 1 88 ? 21.862 -11.649 -17.760 1.00 94.94 88 TYR A CA 1
ATOM 700 C C . TYR A 1 88 ? 22.061 -10.842 -19.048 1.00 94.94 88 TYR A C 1
ATOM 702 O O . TYR A 1 88 ? 22.599 -11.346 -20.028 1.00 94.94 88 TYR A O 1
ATOM 710 N N . VAL A 1 89 ? 21.631 -9.578 -19.047 1.00 93.00 89 VAL A N 1
ATOM 711 C CA . VAL A 1 89 ? 21.769 -8.652 -20.178 1.00 93.00 89 VAL A CA 1
ATOM 712 C C . VAL A 1 89 ? 22.632 -7.478 -19.739 1.00 93.00 89 VAL A C 1
ATOM 714 O O . VAL A 1 89 ? 22.152 -6.595 -19.026 1.00 93.00 89 VAL A O 1
ATOM 717 N N . ASN A 1 90 ? 23.905 -7.451 -20.140 1.00 91.56 90 ASN A N 1
ATOM 718 C CA . ASN A 1 90 ? 24.836 -6.352 -19.855 1.00 91.56 90 ASN A CA 1
ATOM 719 C C . ASN A 1 90 ? 25.167 -5.586 -21.145 1.00 91.56 90 ASN A C 1
ATOM 721 O O . ASN A 1 90 ? 26.011 -6.045 -21.912 1.00 91.56 90 ASN A O 1
ATOM 725 N N . PRO A 1 91 ? 24.494 -4.459 -21.443 1.00 87.31 91 PRO A N 1
ATOM 726 C CA . PRO A 1 91 ? 24.864 -3.662 -22.604 1.00 87.31 91 PRO A CA 1
ATOM 727 C C . PRO A 1 91 ? 26.256 -3.042 -22.395 1.00 87.31 91 PRO A C 1
ATOM 729 O O . PRO A 1 91 ? 26.615 -2.720 -21.262 1.00 87.31 91 PRO A O 1
ATOM 732 N N . GLY A 1 92 ? 27.021 -2.907 -23.479 1.00 86.88 92 GLY A N 1
ATOM 733 C CA . GLY A 1 92 ? 28.377 -2.350 -23.467 1.00 86.88 92 GLY A CA 1
ATOM 734 C C . GLY A 1 92 ? 28.407 -0.820 -23.421 1.00 86.88 92 GLY A C 1
ATOM 735 O O . GLY A 1 92 ? 27.501 -0.182 -22.882 1.00 86.88 92 GLY A O 1
ATOM 736 N N . ASP A 1 93 ? 29.451 -0.230 -23.999 1.00 91.06 93 ASP A N 1
ATOM 737 C CA . ASP A 1 93 ? 29.619 1.222 -24.057 1.00 91.06 93 ASP A CA 1
ATOM 738 C C . ASP A 1 93 ? 28.517 1.937 -24.863 1.00 91.06 93 ASP A C 1
ATOM 740 O O . ASP A 1 93 ? 27.954 1.359 -25.797 1.00 91.06 93 ASP A O 1
ATOM 744 N N . PRO A 1 94 ? 28.218 3.209 -24.534 1.00 92.81 94 PRO A N 1
ATOM 745 C CA . PRO A 1 94 ? 28.814 4.002 -23.454 1.00 92.81 94 PRO A CA 1
ATOM 746 C C . PRO A 1 94 ? 28.167 3.738 -22.079 1.00 92.81 94 PRO A C 1
ATOM 748 O O . PRO A 1 94 ? 26.991 3.379 -21.963 1.00 92.81 94 PRO A O 1
ATOM 751 N N . VAL A 1 95 ? 28.942 3.957 -21.012 1.00 94.06 95 VAL A N 1
ATOM 752 C CA . VAL A 1 95 ? 28.507 3.809 -19.604 1.00 94.06 95 VAL A CA 1
ATOM 753 C C . VAL A 1 95 ? 28.222 5.141 -18.892 1.00 94.06 95 VAL A C 1
ATOM 755 O O . VAL A 1 95 ? 28.010 5.162 -17.684 1.00 94.06 95 VAL A O 1
ATOM 758 N N . TYR A 1 96 ? 28.217 6.256 -19.624 1.00 93.25 96 TYR A N 1
ATOM 759 C CA . TYR A 1 96 ? 28.0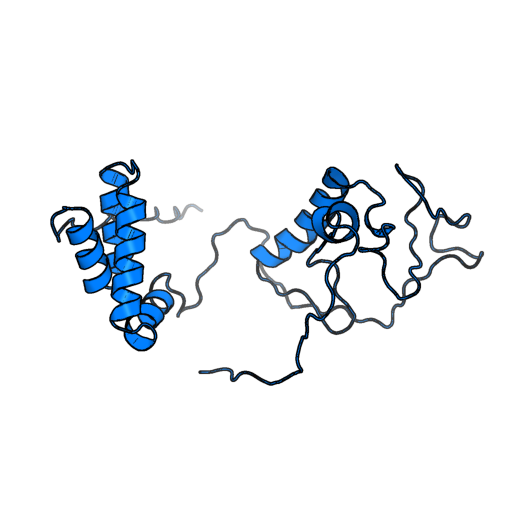89 7.608 -19.075 1.00 93.25 96 TYR A CA 1
ATOM 760 C C . TYR A 1 96 ? 27.163 8.493 -19.921 1.00 93.25 96 TYR A C 1
ATOM 762 O O . TYR A 1 96 ? 26.957 8.242 -21.111 1.00 93.25 96 TYR A O 1
ATOM 770 N N . ALA A 1 97 ? 26.639 9.561 -19.314 1.00 92.88 97 ALA A N 1
ATOM 771 C CA . ALA A 1 97 ? 25.880 10.618 -19.981 1.00 92.88 97 ALA A CA 1
ATOM 772 C C . ALA A 1 97 ? 26.356 12.012 -19.516 1.00 92.88 97 ALA A C 1
ATOM 774 O O . ALA A 1 97 ? 26.710 12.152 -18.345 1.00 92.88 97 ALA A O 1
ATOM 775 N N . PRO A 1 98 ? 26.321 13.046 -20.382 1.00 93.06 98 PRO A N 1
ATOM 776 C CA . PRO A 1 98 ? 26.061 12.972 -21.824 1.00 93.06 98 PRO A CA 1
ATOM 777 C C . PRO A 1 98 ? 27.221 12.292 -22.579 1.00 93.06 98 PRO A C 1
ATOM 779 O O . PRO A 1 98 ? 28.355 12.292 -22.112 1.00 93.06 98 PRO A O 1
ATOM 782 N N . ASN A 1 99 ? 26.948 11.703 -23.746 1.00 93.94 99 ASN A N 1
ATOM 783 C CA . ASN A 1 99 ? 27.956 11.052 -24.595 1.00 93.94 99 ASN A CA 1
ATOM 784 C C . ASN A 1 99 ? 27.669 11.285 -26.090 1.00 93.94 99 ASN A C 1
ATOM 786 O O . ASN A 1 99 ? 26.553 11.645 -26.460 1.00 93.94 99 ASN A O 1
ATOM 790 N N . SER A 1 100 ? 28.672 11.031 -26.936 1.00 94.12 100 SER A N 1
ATOM 791 C CA . SER A 1 100 ? 28.599 11.192 -28.401 1.00 94.12 100 SER A CA 1
ATOM 792 C C . SER A 1 100 ? 28.457 9.865 -29.160 1.00 94.12 100 SER A C 1
ATOM 794 O O . SER A 1 100 ? 28.629 9.836 -30.375 1.00 94.12 100 SER A O 1
ATOM 796 N N . TYR A 1 101 ? 28.169 8.763 -28.460 1.00 93.12 101 TYR A N 1
ATOM 797 C CA . TYR A 1 101 ? 28.256 7.394 -28.993 1.00 93.12 101 TYR A CA 1
ATOM 798 C C . TYR A 1 101 ? 26.910 6.655 -28.987 1.00 93.12 101 TYR A C 1
ATOM 800 O O . TYR A 1 101 ? 26.870 5.431 -29.022 1.00 93.12 101 TYR A O 1
ATOM 808 N N . GLY A 1 102 ? 25.795 7.391 -28.933 1.00 89.88 102 GLY A N 1
ATOM 809 C CA . GLY A 1 102 ? 24.452 6.809 -29.027 1.00 89.88 102 GLY A CA 1
ATOM 810 C C . GLY A 1 102 ? 23.977 6.074 -27.769 1.00 89.88 102 GLY A C 1
ATOM 811 O O . GLY A 1 102 ? 23.146 5.175 -27.870 1.00 89.88 102 GLY A O 1
ATOM 812 N N . GLY A 1 103 ? 24.486 6.433 -26.584 1.00 91.69 103 GLY A N 1
ATOM 813 C CA . GLY A 1 103 ? 23.995 5.877 -25.319 1.00 91.69 103 GLY A CA 1
ATOM 814 C C . GLY A 1 103 ? 22.559 6.298 -24.970 1.00 91.69 103 GLY A C 1
ATOM 815 O O . GLY A 1 103 ? 22.015 7.213 -25.593 1.00 91.69 103 GLY A O 1
ATOM 816 N N . PRO A 1 104 ? 21.944 5.679 -23.940 1.00 91.81 104 PRO A N 1
ATOM 817 C CA . PRO A 1 104 ? 20.605 6.048 -23.479 1.00 91.81 104 PRO A CA 1
ATOM 818 C C . PRO A 1 104 ? 20.459 7.556 -23.213 1.00 91.81 104 PRO A C 1
ATOM 820 O O . PRO A 1 104 ? 21.341 8.189 -22.633 1.00 91.81 104 PRO A O 1
ATOM 823 N N . ARG A 1 105 ? 19.327 8.148 -23.598 1.00 90.31 105 ARG A N 1
ATOM 824 C CA . ARG A 1 105 ? 19.029 9.566 -23.359 1.00 90.31 105 ARG A CA 1
ATOM 825 C C . ARG A 1 105 ? 17.691 9.686 -22.643 1.00 90.31 105 ARG A C 1
ATOM 827 O O . ARG A 1 105 ? 16.731 9.038 -23.047 1.00 90.31 105 ARG A O 1
ATOM 834 N N . ALA A 1 106 ? 17.647 10.505 -21.595 1.00 87.44 106 ALA A N 1
ATOM 835 C CA . ALA A 1 106 ? 16.394 10.838 -20.932 1.00 87.44 106 ALA A CA 1
ATOM 836 C C . ALA A 1 106 ? 15.482 11.613 -21.893 1.00 87.44 106 ALA A C 1
ATOM 838 O O . ALA A 1 106 ? 15.947 12.509 -22.607 1.00 87.44 106 ALA A O 1
ATOM 839 N N . ASP A 1 107 ? 14.199 11.264 -21.902 1.00 84.00 107 ASP A N 1
ATOM 840 C CA . ASP A 1 107 ? 13.177 12.022 -22.613 1.00 84.00 107 ASP A CA 1
ATOM 841 C C . ASP A 1 107 ? 12.713 13.189 -21.734 1.00 84.00 107 ASP A C 1
ATOM 843 O O . ASP A 1 107 ? 12.071 12.989 -20.707 1.00 84.00 107 ASP A O 1
ATOM 847 N N . GLY A 1 108 ? 13.072 14.412 -22.125 1.00 74.12 108 GLY A N 1
ATOM 848 C CA . GLY A 1 108 ? 12.698 15.629 -21.401 1.00 74.12 108 GLY A CA 1
ATOM 849 C C . GLY A 1 108 ? 11.262 16.099 -21.655 1.00 74.12 108 GLY A C 1
ATOM 850 O O . GLY A 1 108 ? 10.867 17.110 -21.083 1.00 74.12 108 GLY A O 1
ATOM 851 N N . ALA A 1 109 ? 10.497 15.428 -22.525 1.00 77.31 109 ALA A N 1
ATOM 852 C CA . ALA A 1 109 ? 9.104 15.783 -22.800 1.00 77.31 109 ALA A CA 1
ATOM 853 C C . ALA A 1 109 ? 8.128 15.256 -21.731 1.00 77.31 109 ALA A C 1
ATOM 855 O O . ALA A 1 109 ? 7.005 15.753 -21.626 1.00 77.31 109 ALA A O 1
ATOM 856 N N . ALA A 1 110 ? 8.538 14.264 -20.935 1.00 72.00 110 ALA A N 1
ATOM 857 C CA . ALA A 1 110 ? 7.748 13.771 -19.817 1.00 72.00 110 ALA A CA 1
ATOM 858 C C . ALA A 1 110 ? 7.801 14.777 -18.658 1.00 72.00 110 ALA A C 1
ATOM 860 O O . ALA A 1 110 ? 8.858 15.029 -18.085 1.00 72.00 110 ALA A O 1
ATOM 861 N N . VAL A 1 111 ? 6.652 15.364 -18.322 1.00 69.00 111 VAL A N 1
ATOM 862 C CA . VAL A 1 111 ? 6.515 16.232 -17.149 1.00 69.00 111 VAL A CA 1
ATOM 863 C C . VAL A 1 111 ? 6.101 15.368 -15.969 1.00 69.00 111 VAL A C 1
ATOM 865 O O . VAL A 1 111 ? 5.004 14.803 -15.970 1.00 69.00 111 VAL A O 1
ATOM 868 N N . ASP A 1 112 ? 6.969 15.278 -14.965 1.00 73.12 112 ASP A N 1
ATOM 869 C CA . ASP A 1 112 ? 6.616 14.614 -13.719 1.00 73.12 112 ASP A CA 1
ATOM 870 C C . ASP A 1 112 ? 5.564 15.442 -12.961 1.00 73.12 112 ASP A C 1
ATOM 872 O O . ASP A 1 112 ? 5.675 16.670 -12.866 1.00 73.12 112 ASP A O 1
ATOM 876 N N . PRO A 1 113 ? 4.529 14.799 -12.404 1.00 78.38 113 PRO A N 1
ATOM 877 C CA . PRO A 1 113 ? 3.567 15.470 -11.543 1.00 78.38 113 PRO A CA 1
ATOM 878 C C . PRO A 1 113 ? 4.265 15.984 -10.278 1.00 78.38 113 PRO A C 1
ATOM 880 O O . PRO A 1 113 ? 4.837 15.216 -9.506 1.00 78.38 113 PRO A O 1
ATOM 883 N N . GLY A 1 114 ? 4.199 17.298 -10.070 1.00 82.81 114 GLY A N 1
ATOM 884 C CA . GLY A 1 114 ? 4.723 17.979 -8.889 1.00 82.81 114 GLY A CA 1
ATOM 885 C C . GLY A 1 114 ? 3.627 18.687 -8.096 1.00 82.81 114 GLY A C 1
ATOM 886 O O . GLY A 1 114 ? 2.486 18.810 -8.541 1.00 82.81 114 GLY A O 1
ATOM 887 N N . TRP A 1 115 ? 3.984 19.182 -6.915 1.00 90.38 115 TRP A N 1
ATOM 888 C CA . TRP A 1 115 ? 3.112 19.992 -6.065 1.00 90.38 115 TRP A CA 1
ATOM 889 C C . TRP A 1 115 ? 3.906 21.116 -5.394 1.00 90.38 115 TRP A C 1
AT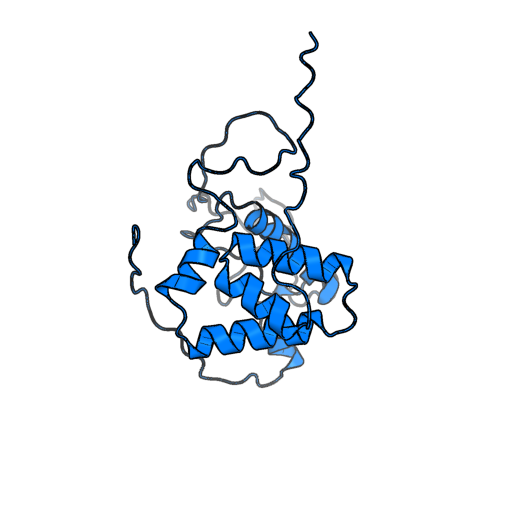OM 891 O O . TRP A 1 115 ? 5.131 21.052 -5.280 1.00 90.38 115 TRP A O 1
ATOM 901 N N . PHE A 1 116 ? 3.204 22.160 -4.952 1.00 91.12 116 PHE A N 1
ATOM 902 C CA . PHE A 1 116 ? 3.816 23.266 -4.219 1.00 91.12 116 PHE A CA 1
ATOM 903 C C . PHE A 1 116 ? 4.175 22.846 -2.791 1.00 91.12 116 PHE A C 1
ATOM 905 O O . PHE A 1 116 ? 3.398 22.167 -2.120 1.00 91.12 116 PHE A O 1
ATOM 912 N N . VAL A 1 117 ? 5.342 23.285 -2.318 1.00 88.56 117 VAL A N 1
ATOM 913 C CA . VAL A 1 117 ? 5.827 23.059 -0.951 1.00 88.56 117 VAL A CA 1
ATOM 914 C C . VAL A 1 117 ? 6.299 24.391 -0.370 1.00 88.56 117 VAL A C 1
ATOM 916 O O . VAL A 1 117 ? 6.944 25.173 -1.065 1.00 88.56 117 VAL A O 1
ATOM 919 N N . GLY A 1 118 ? 5.993 24.640 0.903 1.00 88.44 118 GLY A N 1
ATOM 920 C CA . GLY A 1 118 ? 6.478 25.791 1.666 1.00 88.44 118 GLY A CA 1
ATOM 921 C C . GLY A 1 118 ? 6.546 25.472 3.160 1.00 88.44 118 GLY A C 1
ATOM 922 O O . GLY A 1 118 ? 5.820 24.599 3.632 1.00 88.44 118 GLY A O 1
ATOM 923 N N . GLY A 1 119 ? 7.426 26.164 3.888 1.00 88.81 119 GLY A N 1
ATOM 924 C CA . GLY A 1 119 ? 7.642 25.980 5.329 1.00 88.81 119 GLY A CA 1
ATOM 925 C C . GLY A 1 119 ? 9.051 25.500 5.690 1.00 88.81 119 GLY A C 1
ATOM 926 O O . GLY A 1 119 ? 9.896 25.282 4.821 1.00 88.81 119 GLY A O 1
ATOM 927 N N . GLU A 1 120 ? 9.308 25.361 6.990 1.00 89.44 120 GLU A N 1
ATOM 928 C CA . GLU A 1 120 ? 10.590 24.889 7.521 1.00 89.44 120 GLU A CA 1
ATOM 929 C C . GLU A 1 120 ? 10.711 23.360 7.467 1.00 89.44 120 GLU A C 1
ATOM 931 O O . GLU A 1 120 ? 9.734 22.621 7.610 1.00 89.44 120 GLU A O 1
ATOM 936 N N . MET A 1 121 ? 11.939 22.861 7.310 1.00 90.75 121 MET A N 1
ATOM 937 C CA . MET A 1 121 ? 12.216 21.430 7.419 1.00 90.75 121 MET A CA 1
ATOM 938 C C . MET A 1 121 ? 12.119 20.998 8.884 1.00 90.75 121 MET A C 1
ATOM 940 O O . MET A 1 121 ? 13.000 21.295 9.687 1.00 90.75 121 MET A O 1
ATOM 944 N N . THR A 1 122 ? 11.064 20.263 9.229 1.00 91.56 122 THR A N 1
ATOM 945 C CA . THR A 1 122 ? 10.793 19.848 10.609 1.00 91.56 122 THR A CA 1
ATOM 946 C C . THR A 1 122 ? 10.370 18.384 10.710 1.00 91.56 122 THR A C 1
ATOM 948 O O . THR A 1 122 ? 9.973 17.746 9.732 1.00 91.56 122 THR A O 1
ATOM 951 N N . ARG A 1 123 ? 10.443 17.840 11.928 1.00 87.62 123 ARG A N 1
ATOM 952 C CA . ARG A 1 123 ? 9.823 16.569 12.312 1.00 87.62 123 ARG A CA 1
ATOM 953 C C . ARG A 1 123 ? 8.659 16.869 13.244 1.00 87.62 123 ARG A C 1
ATOM 955 O O . ARG A 1 123 ? 8.803 16.815 14.460 1.00 87.62 123 ARG A O 1
ATOM 962 N N . SER A 1 124 ? 7.514 17.186 12.660 1.00 82.38 124 SER A N 1
ATOM 963 C CA . SER A 1 124 ? 6.276 17.429 13.393 1.00 82.38 124 SER A CA 1
ATOM 964 C C . SER A 1 124 ? 5.263 16.302 13.164 1.00 82.38 124 SER A C 1
ATOM 966 O O . SER A 1 124 ? 5.289 15.632 12.114 1.00 82.38 124 SER A O 1
ATOM 968 N N . PRO A 1 125 ? 4.359 16.063 14.136 1.00 77.12 125 PRO A N 1
ATOM 969 C CA . PRO A 1 125 ? 3.161 15.281 13.866 1.00 77.12 125 PRO A CA 1
ATOM 970 C C . PRO A 1 125 ? 2.387 15.903 12.699 1.00 77.12 125 PRO A C 1
ATOM 972 O O . PRO A 1 125 ? 2.559 17.076 12.370 1.00 77.12 125 PRO A O 1
ATOM 975 N N . TYR A 1 126 ? 1.548 15.100 12.050 1.00 77.56 126 TYR A N 1
ATOM 976 C CA . TYR A 1 126 ? 0.592 15.643 11.093 1.00 77.56 126 TYR A CA 1
ATOM 977 C C . TYR A 1 126 ? -0.288 16.681 11.800 1.00 77.56 126 TYR A C 1
ATOM 979 O O . TYR A 1 126 ? -0.781 16.415 12.897 1.00 77.56 126 TYR A O 1
ATOM 987 N N . GLU A 1 127 ? -0.429 17.857 11.196 1.00 76.88 127 GLU A N 1
ATOM 988 C CA . GLU A 1 127 ? -1.414 18.841 11.625 1.00 76.88 127 GLU A CA 1
ATOM 989 C C . GLU A 1 127 ? -2.760 18.393 11.054 1.00 76.88 127 GLU A C 1
ATOM 991 O O . GLU A 1 127 ? -2.897 18.368 9.828 1.00 76.88 127 GLU A O 1
ATOM 996 N N . PRO A 1 128 ? -3.715 17.969 11.902 1.00 72.38 128 PRO A N 1
ATOM 997 C CA . PRO A 1 128 ? -5.001 17.491 11.422 1.00 72.38 128 PRO A CA 1
ATOM 998 C C . PRO A 1 128 ? -5.697 18.596 10.634 1.00 72.38 128 PRO A C 1
ATOM 1000 O O . PRO A 1 128 ? -5.685 19.761 11.049 1.00 72.38 128 PRO A O 1
ATOM 1003 N N . HIS A 1 129 ? -6.353 18.246 9.529 1.00 73.19 129 HIS A N 1
ATOM 1004 C CA . HIS A 1 129 ? -7.347 19.144 8.969 1.00 73.19 129 HIS A CA 1
ATOM 1005 C C . HIS A 1 129 ? -8.426 19.411 10.031 1.00 73.19 129 HIS A C 1
ATOM 1007 O O . HIS A 1 129 ? -8.650 18.607 10.933 1.00 73.19 129 HIS A O 1
ATOM 1013 N N . ARG A 1 130 ? -9.145 20.533 9.928 1.00 64.25 130 ARG A N 1
ATOM 1014 C CA . ARG A 1 130 ? -10.160 20.943 10.923 1.00 64.25 130 ARG A CA 1
ATOM 1015 C C . ARG A 1 130 ? -11.236 19.875 11.195 1.00 64.25 130 ARG A C 1
ATOM 1017 O O . ARG A 1 130 ? -11.908 19.922 12.219 1.00 64.25 130 ARG A O 1
ATOM 1024 N N . GLU A 1 131 ? -11.428 18.965 10.248 1.00 70.25 131 GLU A N 1
ATOM 1025 C CA . GLU A 1 131 ? -12.443 17.908 10.267 1.00 70.25 131 GLU A CA 1
ATOM 1026 C C . GLU A 1 131 ? -11.837 16.514 10.496 1.00 70.25 131 GLU A C 1
ATOM 1028 O O . GLU A 1 131 ? -12.579 15.535 10.572 1.00 70.25 131 GLU A O 1
ATOM 1033 N N . ASP A 1 132 ? -10.511 16.424 10.635 1.00 74.19 132 ASP A N 1
ATOM 1034 C CA . ASP A 1 132 ? -9.816 15.173 10.903 1.00 74.19 132 ASP A CA 1
ATOM 1035 C C . ASP A 1 132 ? -9.904 14.834 12.394 1.00 74.19 132 ASP A C 1
ATOM 1037 O O . ASP A 1 132 ? -9.411 15.556 13.262 1.00 74.19 132 ASP A O 1
ATOM 1041 N N . ASP A 1 133 ? -10.519 13.690 12.670 1.00 84.88 133 ASP A N 1
ATOM 1042 C CA . ASP A 1 133 ? -10.529 13.016 13.964 1.00 84.88 133 ASP A CA 1
ATOM 1043 C C . ASP A 1 133 ? -10.383 11.508 13.728 1.00 84.88 133 ASP A C 1
ATOM 1045 O O . ASP A 1 133 ? -10.877 10.961 12.735 1.00 84.88 133 ASP A O 1
ATOM 1049 N N . ASP A 1 134 ? -9.744 10.824 14.672 1.00 89.25 134 ASP A N 1
ATOM 1050 C CA . ASP A 1 134 ? -9.468 9.390 14.618 1.00 89.25 134 ASP A CA 1
ATOM 1051 C C . ASP A 1 134 ? -10.753 8.543 14.684 1.00 89.25 134 ASP A C 1
ATOM 1053 O O . ASP A 1 134 ? -10.742 7.362 14.326 1.00 89.25 134 ASP A O 1
ATOM 1057 N N . PHE A 1 135 ? -11.877 9.113 15.142 1.00 93.75 135 PHE A N 1
ATOM 1058 C CA . PHE A 1 135 ? -13.081 8.347 15.474 1.00 93.75 135 PHE A CA 1
ATOM 1059 C C . PHE A 1 135 ? -14.290 8.597 14.568 1.00 93.75 135 PHE A C 1
ATOM 1061 O O . PHE A 1 135 ? -15.191 7.755 14.539 1.00 93.75 135 PHE A O 1
ATOM 1068 N N . VAL A 1 136 ? -14.328 9.685 13.792 1.00 92.31 136 VAL A N 1
ATOM 1069 C CA . VAL A 1 136 ? -15.496 10.031 12.955 1.00 92.31 136 VAL A CA 1
ATOM 1070 C C . VAL A 1 136 ? -15.757 8.982 11.871 1.00 92.31 136 VAL A C 1
ATOM 1072 O O . VAL A 1 136 ? -16.879 8.484 11.752 1.00 92.31 136 VAL A O 1
ATOM 1075 N N . GLN A 1 137 ? -14.737 8.597 11.098 1.00 94.06 137 GLN A N 1
ATOM 1076 C CA . GLN A 1 137 ? -14.914 7.618 10.018 1.00 94.06 137 GLN A CA 1
ATOM 1077 C C . GLN A 1 137 ? -15.189 6.195 10.542 1.00 94.06 137 GLN A C 1
ATOM 1079 O O . GLN A 1 137 ? -16.138 5.569 10.058 1.00 94.06 137 GLN A O 1
ATOM 1084 N N . PRO A 1 138 ? -14.469 5.675 11.562 1.00 96.88 138 PRO A N 1
ATOM 1085 C CA . PRO A 1 138 ? -14.820 4.394 12.176 1.00 96.88 138 PRO A CA 1
ATOM 1086 C C . PRO A 1 138 ? -16.230 4.378 12.778 1.00 96.88 138 PRO A C 1
ATOM 1088 O O . PRO A 1 138 ? -16.934 3.371 12.676 1.00 96.88 138 PRO A O 1
ATOM 1091 N N . ARG A 1 139 ? -16.679 5.499 13.362 1.00 96.94 139 ARG A N 1
ATOM 1092 C CA . ARG A 1 139 ? -18.051 5.639 13.861 1.00 96.94 139 ARG A CA 1
ATOM 1093 C C . ARG A 1 139 ? -19.056 5.553 12.723 1.00 96.94 139 ARG A C 1
ATOM 1095 O O . ARG A 1 139 ? -20.004 4.787 12.838 1.00 96.94 139 ARG A O 1
ATOM 1102 N N . ALA A 1 140 ? -18.833 6.273 11.623 1.00 96.25 140 ALA A N 1
ATOM 1103 C CA . ALA A 1 140 ? -19.706 6.225 10.453 1.00 96.25 140 ALA A CA 1
ATOM 1104 C C . ALA A 1 140 ? -19.784 4.813 9.843 1.00 96.25 140 ALA A C 1
ATOM 1106 O O . ALA A 1 140 ? -20.872 4.374 9.470 1.00 96.25 140 ALA A O 1
ATOM 1107 N N . LEU A 1 141 ? -18.667 4.075 9.800 1.00 98.00 141 LEU A N 1
ATOM 1108 C CA . LEU A 1 141 ? -18.652 2.661 9.411 1.00 98.00 141 LEU A CA 1
ATOM 1109 C C . LEU A 1 141 ? -19.563 1.838 10.335 1.00 98.00 141 LEU A C 1
ATOM 1111 O O . LEU A 1 141 ? -20.471 1.156 9.859 1.00 98.00 141 LEU A O 1
ATOM 1115 N N . TRP A 1 142 ? -19.368 1.946 11.652 1.00 98.12 142 TRP A N 1
ATOM 1116 C CA . TRP A 1 142 ? -20.180 1.233 12.638 1.00 98.12 142 TRP A CA 1
ATOM 1117 C C . TRP A 1 142 ? -21.670 1.567 12.511 1.00 98.12 142 TRP A C 1
ATOM 1119 O O . TRP A 1 142 ? -22.483 0.653 12.393 1.00 98.12 142 TRP A O 1
ATOM 1129 N N . THR A 1 143 ? -22.040 2.850 12.509 1.00 97.56 143 THR A N 1
ATOM 1130 C CA . THR A 1 143 ? -23.438 3.294 12.611 1.00 97.56 143 THR A CA 1
ATOM 1131 C C . THR A 1 143 ? -24.203 3.212 11.297 1.00 97.56 143 THR A C 1
ATOM 1133 O O . THR A 1 143 ? -25.383 2.863 11.317 1.00 97.56 143 THR A O 1
ATOM 1136 N N . ASN A 1 144 ? -23.556 3.516 10.169 1.00 97.56 144 ASN A N 1
ATOM 1137 C CA . ASN A 1 144 ? -24.254 3.780 8.907 1.00 97.56 144 ASN A CA 1
ATOM 1138 C C . ASN A 1 144 ? -24.021 2.701 7.846 1.00 97.56 144 ASN A C 1
ATOM 1140 O O . ASN A 1 144 ? -24.768 2.653 6.873 1.00 97.56 144 ASN A O 1
ATOM 1144 N N . VAL A 1 145 ? -22.987 1.867 8.002 1.00 97.88 145 VAL A N 1
ATOM 1145 C CA . VAL A 1 145 ? -22.585 0.891 6.975 1.00 97.88 145 VAL A CA 1
ATOM 1146 C C . VAL A 1 145 ? -22.785 -0.545 7.450 1.00 97.88 145 VAL A C 1
ATOM 1148 O O . VAL A 1 145 ? -23.357 -1.346 6.716 1.00 97.88 145 VAL A O 1
ATOM 1151 N N . LEU A 1 146 ? -22.333 -0.886 8.661 1.00 98.44 146 LEU A N 1
ATOM 1152 C CA . LEU A 1 146 ? -22.414 -2.261 9.161 1.00 98.44 146 LEU A CA 1
ATOM 1153 C C . LEU A 1 146 ? -23.850 -2.657 9.525 1.00 98.44 146 LEU A C 1
ATOM 1155 O O . LEU A 1 146 ? -24.533 -1.938 10.264 1.00 98.44 146 LEU A O 1
ATOM 1159 N N . SER A 1 147 ? -24.271 -3.841 9.069 1.00 98.38 147 SER A N 1
ATOM 1160 C CA . SER A 1 147 ? -25.510 -4.478 9.525 1.00 98.38 147 SER A CA 1
ATOM 1161 C C . SER A 1 147 ? -25.383 -4.969 10.974 1.00 98.38 147 SER A C 1
ATOM 1163 O O . SER A 1 147 ? -24.281 -5.047 11.517 1.00 98.38 147 SER A O 1
ATOM 1165 N N . SER A 1 148 ? -26.493 -5.345 11.617 1.00 98.00 148 SER A N 1
ATOM 1166 C CA . SER A 1 148 ? -26.451 -5.942 12.964 1.00 98.00 148 SER A CA 1
ATOM 1167 C C . SER A 1 148 ? -25.554 -7.181 13.013 1.00 98.00 148 SER A C 1
ATOM 1169 O O . SER A 1 148 ? -24.722 -7.302 13.904 1.00 98.00 148 SER A O 1
ATOM 1171 N N . THR A 1 149 ? -25.655 -8.044 12.001 1.00 98.50 149 THR A N 1
ATOM 1172 C CA . THR A 1 149 ? -24.831 -9.249 11.872 1.00 98.50 149 THR A CA 1
ATOM 1173 C C . THR A 1 149 ? -23.345 -8.910 11.747 1.00 98.50 149 THR A C 1
ATOM 1175 O O . THR A 1 149 ? -22.511 -9.531 12.403 1.00 98.50 149 THR A O 1
ATOM 1178 N N . ASP A 1 150 ? -22.989 -7.898 10.949 1.00 98.50 150 ASP A N 1
ATOM 1179 C CA . ASP A 1 150 ? -21.588 -7.480 10.799 1.00 98.50 150 ASP A CA 1
ATOM 1180 C C . ASP A 1 150 ? -21.031 -6.879 12.091 1.00 98.50 150 ASP A C 1
ATOM 1182 O O . ASP A 1 150 ? -19.871 -7.104 12.439 1.00 98.50 150 ASP A O 1
ATOM 1186 N N . ARG A 1 151 ? -21.864 -6.132 12.825 1.00 98.56 151 ARG A N 1
ATOM 1187 C CA . ARG A 1 151 ? -21.518 -5.586 14.141 1.00 98.56 151 ARG A CA 1
ATOM 1188 C C . ARG A 1 151 ? -21.255 -6.699 15.150 1.00 98.56 151 ARG A C 1
ATOM 1190 O O . ARG A 1 151 ? -20.246 -6.638 15.853 1.00 98.56 151 ARG A O 1
ATOM 1197 N N . ASP A 1 152 ? -22.098 -7.727 15.177 1.00 98.38 152 ASP A N 1
ATOM 1198 C CA . ASP A 1 152 ? -21.919 -8.894 16.044 1.00 98.38 152 ASP A CA 1
ATOM 1199 C C . ASP A 1 152 ? -20.628 -9.651 15.704 1.00 98.38 152 ASP A C 1
ATOM 1201 O O . ASP A 1 152 ? -19.850 -9.989 16.601 1.00 98.38 152 ASP A O 1
ATOM 1205 N N . HIS A 1 153 ? -20.334 -9.851 14.413 1.00 98.56 153 HIS A N 1
ATOM 1206 C CA . HIS A 1 153 ? -19.071 -10.446 13.969 1.00 98.56 153 HIS A CA 1
ATOM 1207 C C . HIS A 1 153 ? -17.855 -9.598 14.358 1.00 98.56 153 HIS A C 1
ATOM 1209 O O . HIS A 1 153 ? -16.864 -10.138 14.855 1.00 98.56 153 HIS A O 1
ATOM 1215 N N . LEU A 1 154 ? -17.916 -8.276 14.169 1.00 98.50 154 LEU A N 1
ATOM 1216 C CA . LEU A 1 154 ? -16.840 -7.368 14.564 1.00 98.50 154 LEU A CA 1
ATOM 1217 C C . LEU A 1 154 ? -16.575 -7.463 16.071 1.00 98.50 154 LEU A C 1
ATOM 1219 O O . LEU A 1 154 ? -15.432 -7.669 16.477 1.00 98.50 154 LEU A O 1
ATOM 1223 N N . VAL A 1 155 ? -17.621 -7.383 16.897 1.00 98.56 155 VAL A N 1
ATOM 1224 C CA . VAL A 1 155 ? -17.506 -7.538 18.354 1.00 98.56 155 VAL A CA 1
ATOM 1225 C C . VAL A 1 155 ? -16.918 -8.903 18.707 1.00 98.56 155 VAL A C 1
ATOM 1227 O O . VAL A 1 155 ? -15.973 -8.969 19.495 1.00 98.56 155 VAL A O 1
ATOM 1230 N N . GLY A 1 156 ? -17.424 -9.983 18.108 1.00 98.44 156 GLY A N 1
ATOM 1231 C CA . GLY A 1 156 ? -16.929 -11.341 18.331 1.00 98.44 156 GLY A CA 1
ATOM 1232 C C . GLY A 1 156 ? -15.434 -11.478 18.035 1.00 98.44 156 GLY A C 1
ATOM 1233 O O . GLY A 1 156 ? -14.689 -12.015 18.858 1.00 98.44 156 GLY A O 1
ATOM 1234 N N . ASN A 1 157 ? -14.971 -10.916 16.916 1.00 98.44 157 ASN A N 1
ATOM 1235 C CA . ASN A 1 157 ? -13.557 -10.901 16.541 1.00 98.44 157 ASN A CA 1
ATOM 1236 C C . ASN A 1 157 ? -12.707 -10.119 17.551 1.00 98.44 157 ASN A C 1
ATOM 1238 O O . ASN A 1 157 ? -11.684 -10.624 18.020 1.00 98.44 157 ASN A O 1
ATOM 1242 N N . LEU A 1 158 ? -13.139 -8.914 17.935 1.00 98.06 158 LEU A N 1
ATOM 1243 C CA . LEU A 1 158 ? -12.429 -8.087 18.916 1.00 98.06 158 LEU A CA 1
ATOM 1244 C C . LEU A 1 158 ? -12.305 -8.800 20.267 1.00 98.06 158 LEU A C 1
ATOM 1246 O O . LEU A 1 158 ? -11.217 -8.866 20.837 1.00 98.06 158 LEU A O 1
ATOM 1250 N N . VAL A 1 159 ? -13.394 -9.398 20.750 1.00 98.19 159 VAL A N 1
ATOM 1251 C CA . VAL A 1 159 ? -13.424 -10.181 21.992 1.00 98.19 159 VAL A CA 1
ATOM 1252 C C . VAL A 1 159 ? -12.482 -11.380 21.903 1.00 98.19 159 VAL A C 1
ATOM 1254 O O . VAL A 1 159 ? -11.703 -11.620 22.828 1.00 98.19 159 VAL A O 1
ATOM 1257 N N . ALA A 1 160 ? -12.517 -12.117 20.791 1.00 98.00 160 ALA A N 1
ATOM 1258 C CA . ALA A 1 160 ? -11.653 -13.270 20.578 1.00 98.00 160 ALA A CA 1
ATOM 1259 C C . ALA A 1 160 ? -10.168 -12.882 20.584 1.00 98.00 160 ALA A C 1
ATOM 1261 O O . ALA A 1 160 ? -9.359 -13.599 21.169 1.00 98.00 160 ALA A O 1
ATOM 1262 N N . HIS A 1 161 ? -9.796 -11.748 19.982 1.00 97.44 161 HIS A N 1
ATOM 1263 C CA . HIS A 1 161 ? -8.421 -11.247 20.015 1.00 97.44 161 HIS A CA 1
ATOM 1264 C C . HIS A 1 161 ? -8.012 -10.746 21.400 1.00 97.44 161 HIS A C 1
ATOM 1266 O O . HIS A 1 161 ? -6.938 -11.101 21.882 1.00 97.44 161 HIS A O 1
ATOM 1272 N N . LEU A 1 162 ? -8.873 -9.991 22.081 1.00 96.88 162 LEU A N 1
ATOM 1273 C CA . LEU A 1 162 ? -8.574 -9.457 23.409 1.00 96.88 162 LEU A CA 1
ATOM 1274 C C . LEU A 1 162 ? -8.456 -10.552 24.476 1.00 96.88 162 LEU A C 1
ATOM 1276 O O . LEU A 1 162 ? -7.727 -10.377 25.447 1.00 96.88 162 LEU A O 1
ATOM 1280 N N . LYS A 1 163 ? -9.095 -11.712 24.300 1.00 96.19 163 LYS A N 1
ATOM 1281 C CA . LYS A 1 163 ? -8.921 -12.860 25.207 1.00 96.19 163 LYS A CA 1
ATOM 1282 C C . LYS A 1 163 ? -7.615 -13.638 24.999 1.00 96.19 163 LYS A C 1
ATOM 1284 O O . LYS A 1 163 ? -7.283 -14.471 25.840 1.00 96.19 163 LYS A O 1
ATOM 1289 N N . LYS A 1 164 ? -6.849 -13.386 23.931 1.00 95.44 164 LYS A N 1
ATOM 1290 C CA . LYS A 1 164 ? -5.599 -14.114 23.625 1.00 95.44 164 LYS A CA 1
ATOM 1291 C C . LYS A 1 164 ? -4.403 -13.564 24.409 1.00 95.44 164 LYS A C 1
ATOM 1293 O O . LYS A 1 164 ? -3.466 -13.028 23.830 1.00 95.44 164 LYS A O 1
ATOM 1298 N N . GLY A 1 165 ? -4.450 -13.693 25.735 1.00 91.06 165 GLY A N 1
ATOM 1299 C CA . GLY A 1 165 ? -3.331 -13.340 26.619 1.00 91.06 165 GLY A CA 1
ATOM 1300 C C . GLY A 1 165 ? -3.033 -11.839 26.714 1.00 91.06 165 GLY A C 1
ATOM 1301 O O . GLY A 1 165 ? -1.956 -11.461 27.166 1.00 91.06 165 GLY A O 1
ATOM 1302 N N . VAL A 1 166 ? -3.966 -10.979 26.293 1.00 96.25 166 VAL A N 1
ATOM 1303 C CA . VAL A 1 166 ? -3.824 -9.523 26.416 1.00 96.25 166 VAL A CA 1
ATOM 1304 C C . VAL A 1 166 ? -3.960 -9.129 27.883 1.00 96.25 166 VAL A C 1
ATOM 1306 O O . VAL A 1 166 ? -4.895 -9.566 28.559 1.00 96.25 166 VAL A O 1
ATOM 1309 N N . THR A 1 167 ? -3.039 -8.299 28.376 1.00 95.94 167 THR A N 1
ATOM 1310 C CA . THR A 1 167 ? -3.057 -7.889 29.782 1.00 95.94 167 THR A CA 1
ATOM 1311 C C . THR A 1 167 ? -4.299 -7.057 30.099 1.00 95.94 167 THR A C 1
ATOM 1313 O O . THR A 1 167 ? -4.840 -6.375 29.216 1.00 95.94 167 THR A O 1
ATOM 1316 N N . PRO A 1 168 ? -4.754 -7.067 31.360 1.00 94.12 168 PRO A N 1
ATOM 1317 C CA . PRO A 1 168 ? -5.896 -6.277 31.773 1.00 94.12 168 PRO A CA 1
ATOM 1318 C C . PRO A 1 168 ? -5.860 -4.801 31.384 1.00 94.12 168 PRO A C 1
ATOM 1320 O O . PRO A 1 168 ? -6.843 -4.265 30.884 1.00 94.12 168 PRO A O 1
ATOM 1323 N N . GLU A 1 169 ? -4.710 -4.167 31.538 1.00 95.19 169 GLU A N 1
ATOM 1324 C CA . GLU A 1 169 ? -4.515 -2.740 31.300 1.00 95.19 169 GLU A CA 1
ATOM 1325 C C . GLU A 1 169 ? -4.634 -2.404 29.808 1.00 95.19 169 GLU A C 1
ATOM 1327 O O . GLU A 1 169 ? -5.084 -1.326 29.422 1.00 95.19 169 GLU A O 1
ATOM 1332 N N . VAL A 1 170 ? -4.227 -3.326 28.930 1.00 95.75 170 VAL A N 1
ATOM 1333 C CA . VAL A 1 170 ? -4.402 -3.173 27.481 1.00 95.75 170 VAL A CA 1
ATOM 1334 C C . VAL A 1 170 ? -5.863 -3.401 27.093 1.00 95.75 170 VAL A C 1
ATOM 1336 O O . VAL A 1 170 ? -6.384 -2.655 26.267 1.00 95.75 170 VAL A O 1
ATOM 1339 N N . GLN A 1 171 ? -6.546 -4.373 27.707 1.00 96.00 171 GLN A N 1
ATOM 1340 C CA . GLN A 1 171 ? -7.979 -4.594 27.486 1.00 96.00 171 GLN A CA 1
ATOM 1341 C C . GLN A 1 171 ? -8.809 -3.358 27.863 1.00 96.00 171 GLN A C 1
ATOM 1343 O O . GLN A 1 171 ? -9.681 -2.958 27.093 1.00 96.00 171 GLN A O 1
ATOM 1348 N N . ASP A 1 172 ? -8.502 -2.711 28.990 1.00 94.75 172 ASP A N 1
ATOM 1349 C CA . ASP A 1 172 ? -9.200 -1.495 29.425 1.00 94.75 172 ASP A CA 1
ATOM 1350 C C . ASP A 1 172 ? -8.985 -0.327 28.457 1.00 94.75 172 ASP A C 1
ATOM 1352 O O . ASP A 1 172 ? -9.942 0.351 28.074 1.00 94.75 172 ASP A O 1
ATOM 1356 N N . ARG A 1 173 ? -7.747 -0.131 27.982 1.00 95.88 173 ARG A N 1
ATOM 1357 C CA . ARG A 1 173 ? -7.445 0.879 26.955 1.00 95.88 173 ARG A CA 1
ATOM 1358 C C . ARG A 1 173 ? -8.152 0.590 25.636 1.00 95.88 173 ARG A C 1
ATOM 1360 O O . ARG A 1 173 ? -8.664 1.517 25.017 1.00 95.88 173 ARG A O 1
ATOM 1367 N N . ALA A 1 174 ? -8.219 -0.674 25.221 1.00 96.00 174 ALA A N 1
ATOM 1368 C CA . ALA A 1 174 ? -8.932 -1.070 24.013 1.00 96.00 174 ALA A CA 1
ATOM 1369 C C . ALA A 1 174 ? -10.438 -0.796 24.136 1.00 96.00 174 ALA A C 1
ATOM 1371 O O . ALA A 1 174 ? -11.028 -0.240 23.216 1.00 96.00 174 ALA A O 1
ATOM 1372 N N . ILE A 1 175 ? -11.058 -1.117 25.276 1.00 95.94 175 ILE A N 1
ATOM 1373 C CA . ILE A 1 175 ? -12.465 -0.780 25.537 1.00 95.94 175 ILE A CA 1
ATOM 1374 C C . ILE A 1 175 ? -12.678 0.734 25.451 1.00 95.94 175 ILE A C 1
ATOM 1376 O O . ILE A 1 175 ? -13.609 1.178 24.782 1.00 95.94 175 ILE A O 1
ATOM 1380 N N . ALA A 1 176 ? -11.822 1.528 26.103 1.00 95.38 176 ALA A N 1
ATOM 1381 C CA . ALA A 1 176 ? -11.911 2.986 26.060 1.00 95.38 176 ALA A CA 1
ATOM 1382 C C . ALA A 1 176 ? -11.775 3.522 24.623 1.00 95.38 176 ALA A C 1
ATOM 1384 O O . ALA A 1 176 ? -12.587 4.337 24.190 1.00 95.38 176 ALA A O 1
ATOM 1385 N N . TYR A 1 177 ? -10.815 3.001 23.857 1.00 96.62 177 TYR A N 1
ATOM 1386 C CA . TYR A 1 177 ? -10.628 3.339 22.447 1.00 96.62 177 TYR A CA 1
ATOM 1387 C C . TYR A 1 177 ? -11.876 3.017 21.610 1.00 96.62 177 TYR A C 1
ATOM 1389 O O . TYR A 1 177 ? -12.378 3.864 20.875 1.00 96.62 177 TYR A O 1
ATOM 1397 N N . TRP A 1 178 ? -12.444 1.819 21.766 1.00 97.38 178 TRP A N 1
ATOM 1398 C CA . TRP A 1 178 ? -13.650 1.422 21.039 1.00 97.38 178 TRP A CA 1
ATOM 1399 C C . TRP A 1 178 ? -14.895 2.208 21.458 1.00 97.38 178 TRP A C 1
ATOM 1401 O O . TRP A 1 178 ? -15.777 2.417 20.629 1.00 97.38 178 TRP A O 1
ATOM 1411 N N . ARG A 1 179 ? -14.964 2.710 22.698 1.00 96.06 179 ARG A N 1
ATOM 1412 C CA . ARG A 1 179 ? -16.014 3.657 23.112 1.00 96.06 179 ARG A CA 1
ATOM 1413 C C . ARG A 1 179 ? -15.876 5.022 22.442 1.00 96.06 179 ARG A C 1
ATOM 1415 O O . ARG A 1 179 ? -16.901 5.611 22.095 1.00 96.06 179 ARG A O 1
ATOM 1422 N N . ASN A 1 180 ? -14.648 5.499 22.221 1.00 95.31 180 ASN A N 1
ATOM 1423 C CA . ASN A 1 180 ? -14.416 6.722 21.446 1.00 95.31 180 ASN A CA 1
ATOM 1424 C C . ASN A 1 180 ? -14.918 6.569 20.002 1.00 95.31 180 ASN A C 1
ATOM 1426 O O . ASN A 1 180 ? -15.426 7.534 19.436 1.00 95.31 180 ASN A O 1
ATOM 1430 N N . VAL A 1 181 ? -14.889 5.350 19.442 1.00 96.56 181 VAL A N 1
ATOM 1431 C CA . VAL A 1 181 ? -15.566 5.024 18.174 1.00 96.56 181 VAL A CA 1
ATOM 1432 C C . VAL A 1 181 ? -17.089 4.999 18.338 1.00 96.56 181 VAL A C 1
ATOM 1434 O O . VAL A 1 181 ? -17.786 5.699 17.615 1.00 96.56 181 VAL A O 1
ATOM 1437 N N . HIS A 1 182 ? -17.635 4.209 19.266 1.00 97.38 182 HIS A N 1
ATOM 1438 C CA . HIS A 1 182 ? -19.062 4.211 19.608 1.00 97.38 182 HIS A CA 1
ATOM 1439 C C . HIS A 1 182 ? -19.302 3.532 20.965 1.00 97.38 182 HIS A C 1
ATOM 1441 O O . HIS A 1 182 ? -18.735 2.472 21.230 1.00 97.38 182 HIS A O 1
ATOM 1447 N N . ALA A 1 183 ? -20.195 4.080 21.797 1.00 96.81 183 ALA A N 1
ATOM 1448 C CA . ALA A 1 183 ? -20.484 3.537 23.131 1.00 96.81 183 ALA A CA 1
ATOM 1449 C C . ALA A 1 183 ? -20.905 2.056 23.074 1.00 96.81 183 ALA A C 1
ATOM 1451 O O . ALA A 1 183 ? -20.248 1.211 23.679 1.00 96.81 183 ALA A O 1
ATOM 1452 N N . ASP A 1 184 ? -21.904 1.727 22.245 1.00 97.25 184 ASP A N 1
ATOM 1453 C CA . ASP A 1 184 ? -22.383 0.346 22.082 1.00 97.25 184 ASP A CA 1
ATOM 1454 C C . ASP A 1 184 ? -21.294 -0.643 21.648 1.00 97.25 184 ASP A C 1
ATOM 1456 O O . ASP A 1 184 ? -21.304 -1.792 22.094 1.00 97.25 184 ASP A O 1
ATOM 1460 N N . LEU A 1 185 ? -20.351 -0.217 20.796 1.00 98.00 185 LEU A N 1
ATOM 1461 C CA . LEU A 1 185 ? -19.240 -1.058 20.348 1.00 98.00 185 LEU A CA 1
ATOM 1462 C C . LEU A 1 185 ? -18.316 -1.373 21.526 1.00 98.00 185 LEU A C 1
ATOM 1464 O O . LEU A 1 185 ? -18.092 -2.543 21.842 1.00 98.00 185 LEU A O 1
ATOM 1468 N N . GLY A 1 186 ? -17.828 -0.342 22.219 1.00 97.19 186 GLY A N 1
ATOM 1469 C CA . GLY A 1 186 ? -16.955 -0.524 23.378 1.00 97.19 186 GLY A CA 1
ATOM 1470 C C . GLY A 1 186 ? -17.619 -1.312 24.512 1.00 97.19 186 GLY A C 1
ATOM 1471 O O . GLY A 1 186 ? -16.985 -2.182 25.109 1.00 97.19 186 GLY A O 1
ATOM 1472 N N . ASP A 1 187 ? -18.908 -1.086 24.767 1.00 97.31 187 ASP A N 1
ATOM 1473 C CA . ASP A 1 187 ? -19.671 -1.810 25.788 1.00 97.31 187 ASP A CA 1
ATOM 1474 C C . ASP A 1 187 ? -19.889 -3.280 25.428 1.00 97.31 187 ASP A C 1
ATOM 1476 O O . ASP A 1 187 ? -19.793 -4.155 26.292 1.00 97.31 187 ASP A O 1
ATOM 1480 N N . SER A 1 188 ? -20.153 -3.575 24.155 1.00 97.12 188 SER A N 1
ATOM 1481 C CA . SER A 1 188 ? -20.301 -4.953 23.680 1.00 97.12 188 SER A CA 1
ATOM 1482 C C . SER A 1 188 ? -18.982 -5.717 23.765 1.00 97.12 188 SER A C 1
ATOM 1484 O O . SER A 1 188 ? -18.967 -6.862 24.220 1.00 97.12 188 SER A O 1
ATOM 1486 N N . VAL A 1 189 ? -17.865 -5.064 23.429 1.00 97.62 189 VAL A N 1
ATOM 1487 C CA . VAL A 1 189 ? -16.520 -5.626 23.613 1.00 97.62 189 VAL A CA 1
ATOM 1488 C C . VAL A 1 189 ? -16.229 -5.873 25.096 1.00 97.62 189 VAL A C 1
ATOM 1490 O O . VAL A 1 189 ? -15.799 -6.972 25.451 1.00 97.62 189 VAL A O 1
ATOM 1493 N N . ALA A 1 190 ? -16.518 -4.903 25.973 1.00 96.94 190 ALA A N 1
ATOM 1494 C CA . ALA A 1 190 ? -16.319 -5.035 27.417 1.00 96.94 190 ALA A CA 1
ATOM 1495 C C . ALA A 1 190 ? -17.097 -6.224 28.001 1.00 96.94 190 ALA A C 1
ATOM 1497 O O . ALA A 1 190 ? -16.514 -7.061 28.695 1.00 96.94 190 ALA A O 1
ATOM 1498 N N . ARG A 1 191 ? -18.385 -6.350 27.651 1.00 96.81 191 ARG A N 1
ATOM 1499 C CA . ARG A 1 191 ? -19.219 -7.497 28.042 1.00 96.81 191 ARG A CA 1
ATOM 1500 C C . ARG A 1 191 ? -18.636 -8.813 27.543 1.00 96.81 191 ARG A C 1
ATOM 1502 O O . ARG A 1 191 ? -18.514 -9.758 28.317 1.00 96.81 191 ARG A O 1
ATOM 1509 N N . GLY A 1 192 ? -18.239 -8.873 26.273 1.00 95.50 192 GLY A N 1
ATOM 1510 C CA . GLY A 1 192 ? -17.715 -10.097 25.673 1.00 95.50 192 GLY A CA 1
ATOM 1511 C C . GLY A 1 192 ? -16.431 -10.601 26.336 1.00 95.50 192 GLY A C 1
ATOM 1512 O O . GLY A 1 192 ? -16.233 -11.816 26.434 1.00 95.50 192 GLY A O 1
ATOM 1513 N N . ILE A 1 193 ? -15.581 -9.703 26.848 1.00 94.81 193 ILE A N 1
ATOM 1514 C CA . ILE A 1 193 ? -14.373 -10.073 27.604 1.00 94.81 193 ILE A CA 1
ATOM 1515 C C . ILE A 1 193 ? -14.582 -10.201 29.121 1.00 94.81 193 ILE A C 1
ATOM 1517 O O . ILE A 1 193 ? -13.632 -10.531 29.824 1.00 94.81 193 ILE A O 1
ATOM 1521 N N . GLY A 1 194 ? -15.809 -10.014 29.619 1.00 92.44 194 GLY A N 1
ATOM 1522 C CA . GLY A 1 194 ? -16.152 -10.184 31.034 1.00 92.44 194 GLY A CA 1
ATOM 1523 C C . GLY A 1 194 ? -15.740 -9.013 31.932 1.00 92.44 194 GLY A C 1
ATOM 1524 O O . GLY A 1 194 ? -15.462 -9.224 33.109 1.00 92.44 194 GLY A O 1
ATOM 1525 N N . ARG A 1 195 ? -15.677 -7.787 31.396 1.00 84.50 195 ARG A N 1
ATOM 1526 C CA . ARG A 1 195 ? -15.347 -6.566 32.153 1.00 84.50 195 ARG A CA 1
ATOM 1527 C C . ARG A 1 195 ? -16.561 -5.672 32.371 1.00 84.50 195 ARG A C 1
ATOM 1529 O O . ARG A 1 195 ? -17.502 -5.670 31.579 1.00 84.50 195 ARG A O 1
ATOM 1536 N N . ALA A 1 196 ? -16.518 -4.877 33.440 1.00 73.06 196 ALA A N 1
ATOM 1537 C CA . ALA A 1 196 ? -17.560 -3.903 33.739 1.00 73.06 196 ALA A CA 1
ATOM 1538 C C . ALA A 1 196 ? -17.629 -2.818 32.653 1.00 73.06 196 ALA A C 1
ATOM 1540 O O . ALA A 1 196 ? -16.610 -2.270 32.215 1.00 73.06 196 ALA A O 1
ATOM 1541 N N . ALA A 1 197 ? -18.848 -2.468 32.243 1.00 60.44 197 ALA A N 1
ATOM 1542 C CA . ALA A 1 197 ? -19.085 -1.381 31.311 1.00 60.44 197 ALA A CA 1
ATOM 1543 C C . ALA A 1 197 ? -18.901 -0.023 32.025 1.00 60.44 197 ALA A C 1
ATOM 1545 O O . ALA A 1 197 ? -19.876 0.612 32.398 1.00 60.44 197 ALA A O 1
ATOM 1546 N N . GLY A 1 198 ? -17.659 0.389 32.320 1.00 55.28 198 GLY A N 1
ATOM 1547 C CA . GLY A 1 198 ? -17.474 1.631 33.086 1.00 55.28 198 GLY A CA 1
ATOM 1548 C C . GLY A 1 198 ? -16.059 2.056 33.467 1.00 55.28 198 GLY A C 1
ATOM 1549 O O . GLY A 1 198 ? -15.912 2.805 34.427 1.00 55.28 198 GLY A O 1
ATOM 1550 N N . VAL A 1 199 ? -15.006 1.618 32.768 1.00 51.12 199 VAL A N 1
ATOM 1551 C CA . VAL A 1 199 ? -13.671 2.187 33.022 1.00 51.12 199 VAL A CA 1
ATOM 1552 C C . VAL A 1 199 ? -13.631 3.625 32.492 1.00 51.12 199 VAL A C 1
ATOM 1554 O O . VAL A 1 199 ? -13.663 3.857 31.283 1.00 51.12 199 VAL A O 1
ATOM 1557 N N . SER A 1 200 ? -13.643 4.572 33.432 1.00 42.41 200 SER A N 1
ATOM 1558 C CA . SER A 1 200 ? -13.529 6.014 33.218 1.00 42.41 200 SER A CA 1
ATOM 1559 C C . SER A 1 200 ? -12.249 6.362 32.457 1.00 42.41 200 SER A C 1
ATOM 1561 O O . SER A 1 200 ? -11.177 5.879 32.805 1.00 42.41 200 SER A O 1
ATOM 1563 N N . GLY A 1 201 ? -12.422 7.229 31.456 1.00 42.09 201 GLY A N 1
ATOM 1564 C CA . GLY A 1 201 ? -11.447 7.981 30.664 1.00 42.09 201 GLY A CA 1
ATOM 1565 C C . GLY A 1 201 ? -9.959 7.735 30.905 1.00 42.09 201 GLY A C 1
ATOM 1566 O O . GLY A 1 201 ? -9.427 7.989 31.985 1.00 42.09 201 GLY A O 1
ATOM 1567 N N . LEU A 1 202 ? -9.262 7.398 29.817 1.00 43.56 202 LEU A N 1
ATOM 1568 C CA . LEU A 1 202 ? -7.867 7.791 29.650 1.00 43.56 202 LEU A CA 1
ATOM 1569 C C . LEU A 1 202 ? -7.739 9.266 30.059 1.00 43.56 202 LEU A C 1
ATOM 1571 O O . LEU A 1 202 ? -8.436 10.120 29.506 1.00 43.56 202 LEU A O 1
ATOM 1575 N N . ARG A 1 203 ? -6.858 9.567 31.022 1.00 41.00 203 ARG A N 1
ATOM 1576 C CA . ARG A 1 203 ? -6.316 10.922 31.141 1.00 41.00 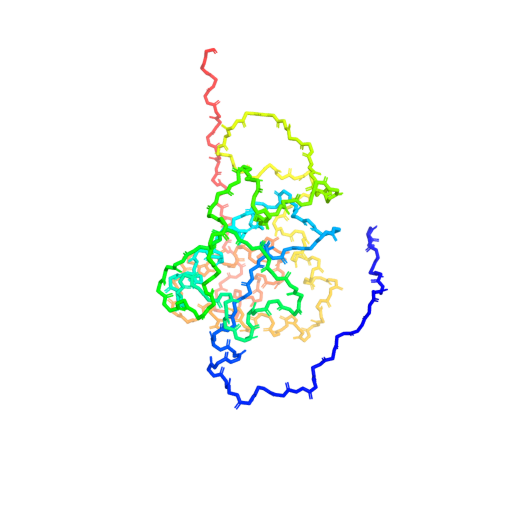203 ARG A CA 1
ATOM 1577 C C . ARG A 1 203 ? -5.795 11.263 29.751 1.00 41.00 203 ARG A C 1
ATOM 1579 O O . ARG A 1 203 ? -4.943 10.544 29.236 1.00 41.00 203 ARG A O 1
ATOM 1586 N N . GLN A 1 204 ? -6.359 12.291 29.123 1.00 39.16 204 GLN A N 1
ATOM 1587 C CA . GLN A 1 204 ? -5.682 12.922 28.003 1.00 39.16 204 GLN A CA 1
ATOM 1588 C C . GLN A 1 204 ? -4.294 13.276 28.530 1.00 39.16 204 GLN A C 1
ATOM 1590 O O . GLN A 1 204 ? -4.191 13.989 29.531 1.00 39.16 204 GLN A O 1
ATOM 1595 N N . ASP A 1 205 ? -3.247 12.716 27.930 1.00 37.94 205 ASP A N 1
ATOM 1596 C CA . ASP A 1 205 ? -1.905 13.233 28.136 1.00 37.94 205 ASP A CA 1
ATOM 1597 C C . ASP A 1 205 ? -1.953 14.689 27.674 1.00 37.94 205 ASP A C 1
ATOM 1599 O O . ASP A 1 205 ? -1.988 14.989 26.479 1.00 37.94 205 ASP A O 1
ATOM 1603 N N . VAL A 1 206 ? -2.068 15.594 28.646 1.00 40.22 206 VAL A N 1
ATOM 1604 C CA . VAL A 1 206 ? -1.942 17.028 28.441 1.00 40.22 206 VAL A CA 1
ATOM 1605 C C . VAL A 1 206 ? -0.558 17.213 27.841 1.00 40.22 206 VAL A C 1
ATOM 1607 O O . VAL A 1 206 ? 0.450 17.014 28.522 1.00 40.22 206 VAL A O 1
ATOM 1610 N N . ARG A 1 207 ? -0.503 17.526 26.542 1.00 45.53 207 ARG A N 1
ATOM 1611 C CA . ARG A 1 207 ? 0.745 17.954 25.912 1.00 45.53 207 ARG A CA 1
ATOM 1612 C C . ARG A 1 207 ? 1.251 19.149 26.725 1.00 45.53 207 ARG A C 1
ATOM 1614 O O . ARG A 1 207 ? 0.467 20.076 26.930 1.00 45.53 207 ARG A O 1
ATOM 1621 N N . PRO A 1 208 ? 2.501 19.146 27.216 1.00 39.53 208 PRO A N 1
ATOM 1622 C CA . PRO A 1 208 ? 3.045 20.335 27.848 1.00 39.53 208 PRO A CA 1
ATOM 1623 C C . PRO A 1 208 ? 3.014 21.471 26.823 1.00 39.53 208 PRO A C 1
ATOM 1625 O O . PRO A 1 208 ? 3.432 21.282 25.677 1.00 39.53 208 PRO A O 1
ATOM 1628 N N . GLU A 1 209 ? 2.472 22.621 27.224 1.00 42.78 209 GLU A N 1
ATOM 1629 C CA . GLU A 1 209 ? 2.529 23.831 26.410 1.00 42.78 209 GLU A CA 1
ATOM 1630 C C . GLU A 1 209 ? 3.989 24.129 26.039 1.00 42.78 209 GLU A C 1
ATOM 1632 O O . GLU A 1 209 ? 4.884 23.953 26.878 1.00 42.78 209 GLU A O 1
ATOM 1637 N N . PRO A 1 210 ? 4.266 24.565 24.799 1.00 43.50 210 PRO A N 1
ATOM 1638 C CA . PRO A 1 210 ? 5.597 25.018 24.451 1.00 43.50 210 PRO A CA 1
ATOM 1639 C C . PRO A 1 210 ? 5.951 26.205 25.349 1.00 43.50 210 PRO A C 1
ATOM 1641 O O . PRO A 1 210 ? 5.268 27.225 25.361 1.00 43.50 210 PRO A O 1
ATOM 1644 N N . SER A 1 211 ? 7.029 26.047 26.116 1.00 47.44 211 SER A N 1
ATOM 1645 C CA . SER A 1 211 ? 7.644 27.118 26.893 1.00 47.44 211 SER A CA 1
ATOM 1646 C C . SER A 1 211 ? 7.892 28.318 25.981 1.00 47.44 211 SER A C 1
ATOM 1648 O O . SER A 1 211 ? 8.783 28.271 25.134 1.00 47.44 211 SER A O 1
ATOM 1650 N N . SER A 1 212 ? 7.143 29.402 26.180 1.00 50.47 212 SER A N 1
ATOM 1651 C CA . SER A 1 212 ? 7.498 30.715 25.654 1.00 50.47 212 SER A CA 1
ATOM 1652 C C . SER A 1 212 ? 8.812 31.146 26.309 1.00 50.47 212 SER A C 1
ATOM 1654 O O . SER A 1 212 ? 8.827 31.597 27.455 1.00 50.47 212 SER A O 1
ATOM 1656 N N . ALA A 1 213 ? 9.921 30.961 25.602 1.00 41.81 213 ALA A N 1
ATOM 1657 C CA . ALA A 1 213 ? 11.219 31.479 25.993 1.00 41.81 213 ALA A CA 1
ATOM 1658 C C . ALA A 1 213 ? 11.851 32.186 24.791 1.00 41.81 213 ALA A C 1
ATOM 1660 O O . ALA A 1 213 ? 12.232 31.519 23.831 1.00 41.81 213 ALA A O 1
ATOM 1661 N N . GLY A 1 214 ? 11.984 33.513 24.907 1.00 42.81 214 GLY A N 1
ATOM 1662 C CA . GLY A 1 214 ? 12.861 34.357 24.087 1.00 42.81 214 GLY A CA 1
ATOM 1663 C C . GLY A 1 214 ? 12.176 35.104 22.963 1.00 42.81 214 GLY A C 1
ATOM 1664 O O . GLY A 1 214 ? 12.149 34.545 21.850 1.00 42.81 214 GLY A O 1
#

pLDDT: mean 89.25, std 15.13, range [37.94, 98.69]

Foldseek 3Di:
DVDDDDDDDDDDDDDDDPDCCLQPVLAQDALLPDDQPDADDPPPVNVVRNPPRLVVSCVRPRPVSCPRPNNDDPDDDADLDADTPPCPDGDDDDNDPPDDPPHDDDDPVRDHDDDDDDDDDDDDDDDDDPPDDPQPVLLCCQPPPDDPVRLVVVLVVLLVVCPPPNDPVVLLVVLQVLVSNPLVSSQSNCVSNPHDSDDDDDPPPPDPDPPPDD

Radius of gyration: 26.09 Å; chains: 1; bounding box: 56×56×63 Å

Secondary structure (DSSP, 8-state):
--S--------------S-HIIIIIT----TT---TT----S-HHHHHHHHHHHHHHHHHT-TTGGGSTTTS-SS---------TT-S----S--SSS-SS------TT---------S----------TT--TTHHHHHIIIII--HHHHHHHHHHHHHHHTTT--HHHHHHHHHHHHHH-HHHHHHHHHHTT--TT--------PPPP----